Protein AF-A0A0D2YCB3-F1 (afdb_monomer_lite)

Radius of gyration: 18.41 Å; chains: 1; bounding box: 55×53×42 Å

Secondary structure (DSSP, 8-state):
---PPPPPHHHHHHHHHHHHHHHHHHHHHHHHHHHHHHH-TTS---GGGS-SS--PPPHHHHHHHHHHHHHHHHHHHHHHHS--TT--EEEEEET-TT--HHHHHHHHHGGGGTTEEEEEEE-HHHHHHHHHHHHH-HHHHGGG-S--EE-S-TT-SEEEE-SSEEEEE--TT-HHHHHHHHHTT--GGGSEEEEE-SS-GGGS-HHHHHHHHHHHHHTT-SS-----STTSS---

InterPro domains:
  IPR007213 Methyltransferase Ppm1/Ppm2/Tcmp [PF04072] (18-215)
  IPR016651 Leucine carboxyl methyltransferase 1 [PIRSF016305] (10-218)
  IPR029063 S-adenosyl-L-methionine-dependent methyltransferase superfamily [G3DSA:3.40.50.150] (3-230)
  IPR029063 S-adenosyl-L-methionine-dependent methyltransferase superfamily [SSF53335] (18-218)

Foldseek 3Di:
DDDDDDPDPVVVVVVVLVVVLLVVLLVLLLLLQLLCVPVVVPADRDSCLVHVDRDHDDPVSSVVSVVLVVVVVVVVLCQLQPDDPQAQAEEEEAQCQLPPVLLVCCRPPPPSLVRYAYEYEDALVSLVVNVVSQVVDPSSVVQQPDDWDADPDSPAQFGIDHSHYTYGNDDLLVVVVVVCVCVVPDDQLRHHYHYHYRPNLVSPPPVSSVVSVVVVVVGNPPDDDPPPPVPPPPPD

Organism: Fusarium oxysporum (strain Fo5176) (NCBI:txid660025)

pLDDT: mean 86.49, std 18.58, range [25.67, 98.69]

Structure (mmCIF, N/CA/C/O backbone):
data_AF-A0A0D2YCB3-F1
#
_entry.id   AF-A0A0D2YCB3-F1
#
loop_
_atom_site.group_PDB
_atom_site.id
_atom_site.type_symbol
_atom_site.label_atom_id
_atom_site.label_alt_id
_atom_site.label_comp_id
_atom_site.label_asym_id
_atom_site.label_entity_id
_atom_site.label_seq_id
_atom_site.pdbx_PDB_ins_code
_atom_site.Cartn_x
_atom_site.Cartn_y
_atom_site.Cartn_z
_atom_site.occupancy
_atom_site.B_iso_or_equiv
_atom_site.auth_seq_id
_atom_site.auth_comp_id
_atom_site.auth_asym_id
_atom_site.auth_atom_id
_atom_site.pdbx_PDB_model_num
ATOM 1 N N . MET A 1 1 ? 35.326 30.286 10.265 1.00 39.00 1 MET A N 1
ATOM 2 C CA . MET A 1 1 ? 34.820 29.289 9.296 1.00 39.00 1 MET A CA 1
ATOM 3 C C . MET A 1 1 ? 34.970 27.906 9.911 1.00 39.00 1 MET A C 1
ATOM 5 O O . MET A 1 1 ? 36.077 27.385 9.947 1.00 39.00 1 MET A O 1
ATOM 9 N N . ALA A 1 2 ? 33.897 27.356 10.481 1.00 36.69 2 ALA A N 1
ATOM 10 C CA . ALA A 1 2 ? 33.908 26.010 11.046 1.00 36.69 2 ALA A CA 1
ATOM 11 C 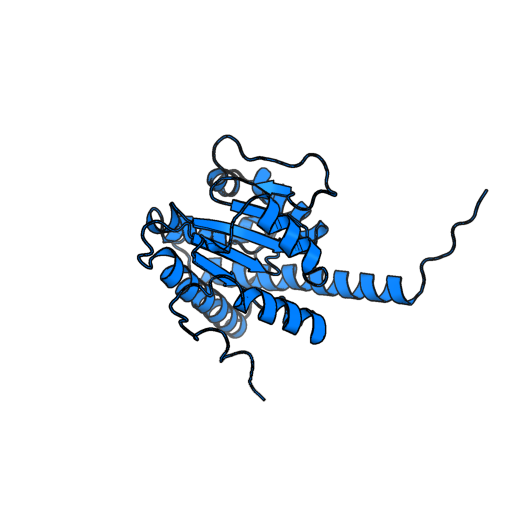C . ALA A 1 2 ? 33.805 24.990 9.901 1.00 36.69 2 ALA A C 1
ATOM 13 O O . ALA A 1 2 ? 32.805 24.962 9.187 1.00 36.69 2 ALA A O 1
ATOM 14 N N . LYS A 1 3 ? 34.856 24.193 9.689 1.00 42.53 3 LYS A N 1
ATOM 15 C CA . LYS A 1 3 ? 34.808 23.025 8.802 1.00 42.53 3 LYS A CA 1
ATOM 16 C C . LYS A 1 3 ? 34.070 21.918 9.555 1.00 42.53 3 LYS A C 1
ATOM 18 O O . LYS A 1 3 ? 34.567 21.446 10.572 1.00 42.53 3 LYS A O 1
ATOM 23 N N . GLY A 1 4 ? 32.873 21.565 9.090 1.00 41.97 4 GLY A N 1
ATOM 24 C CA . GLY A 1 4 ? 32.111 20.439 9.626 1.00 41.97 4 GLY A CA 1
ATOM 25 C C . GLY A 1 4 ? 32.893 19.137 9.464 1.00 41.97 4 GLY A C 1
ATOM 26 O O . GLY A 1 4 ? 33.517 18.912 8.426 1.00 41.97 4 GLY A O 1
ATOM 27 N N . ASN A 1 5 ? 32.884 18.304 10.505 1.00 42.28 5 ASN A N 1
ATOM 28 C CA . ASN A 1 5 ? 33.487 16.976 10.455 1.00 42.28 5 ASN A CA 1
ATOM 29 C C . ASN A 1 5 ? 32.833 16.141 9.339 1.00 42.28 5 ASN A C 1
ATOM 31 O O . ASN A 1 5 ? 31.608 16.190 9.192 1.00 42.28 5 ASN A O 1
ATOM 35 N N . PRO A 1 6 ? 33.612 15.359 8.570 1.00 51.41 6 PRO A N 1
ATOM 36 C CA . PRO A 1 6 ? 33.051 14.457 7.575 1.00 51.41 6 PRO A CA 1
ATOM 37 C C . PRO A 1 6 ? 32.162 13.406 8.263 1.00 51.41 6 PRO A C 1
ATOM 39 O O . PRO A 1 6 ? 32.479 12.968 9.376 1.00 51.41 6 PRO A O 1
ATOM 42 N N . PRO A 1 7 ? 31.049 12.990 7.635 1.00 48.69 7 PRO A N 1
ATOM 43 C CA . PRO A 1 7 ? 30.176 11.972 8.201 1.00 48.69 7 PRO A CA 1
ATOM 44 C C . PRO A 1 7 ? 30.954 10.670 8.418 1.00 48.69 7 PRO A C 1
ATOM 46 O O . PRO A 1 7 ? 31.755 10.257 7.577 1.00 48.69 7 PRO A O 1
ATOM 49 N N . SER A 1 8 ? 30.735 10.026 9.568 1.00 50.94 8 SER A N 1
ATOM 50 C CA . SER A 1 8 ? 31.432 8.785 9.915 1.00 50.94 8 SER A CA 1
ATOM 51 C C . SER A 1 8 ? 31.176 7.689 8.869 1.00 50.94 8 SER A C 1
ATOM 53 O O . SER A 1 8 ? 30.056 7.513 8.385 1.00 50.94 8 SER A O 1
ATOM 55 N N . THR A 1 9 ? 32.207 6.909 8.541 1.00 51.72 9 THR A N 1
ATOM 56 C CA . THR A 1 9 ? 32.203 5.892 7.472 1.00 51.72 9 THR A CA 1
ATOM 57 C C . THR A 1 9 ? 31.098 4.834 7.621 1.00 51.72 9 THR A C 1
ATOM 59 O O . THR A 1 9 ? 30.672 4.250 6.628 1.00 51.72 9 THR A O 1
ATOM 62 N N . LYS A 1 10 ? 30.597 4.593 8.844 1.00 46.84 10 LYS A N 1
ATOM 63 C CA . LYS A 1 10 ? 29.449 3.703 9.098 1.00 46.84 10 LYS A CA 1
ATOM 64 C C . LYS A 1 10 ? 28.126 4.308 8.619 1.00 46.84 10 LYS A C 1
ATOM 66 O O . LYS A 1 10 ? 27.382 3.614 7.942 1.00 46.84 10 LYS A O 1
ATOM 71 N N . VAL A 1 11 ? 27.873 5.589 8.898 1.00 55.03 11 VAL A N 1
ATOM 72 C CA . VAL A 1 11 ? 26.643 6.294 8.482 1.00 55.03 11 VAL A CA 1
ATOM 73 C C . VAL A 1 11 ? 26.558 6.377 6.957 1.00 55.03 11 VAL A C 1
ATOM 75 O O . VAL A 1 11 ? 25.519 6.079 6.378 1.00 55.03 11 VAL A O 1
ATOM 78 N N . ALA A 1 12 ? 27.679 6.674 6.293 1.00 55.22 12 ALA A N 1
ATOM 79 C CA . ALA A 1 12 ? 27.745 6.694 4.831 1.00 55.22 12 ALA A CA 1
ATOM 80 C C . ALA A 1 12 ? 27.480 5.311 4.198 1.00 55.22 12 ALA A C 1
ATOM 82 O O . ALA A 1 12 ? 26.880 5.220 3.129 1.00 55.22 12 ALA A O 1
ATOM 83 N N . ARG A 1 13 ? 27.900 4.222 4.860 1.00 55.59 13 ARG A N 1
ATOM 84 C CA . ARG A 1 13 ? 27.682 2.845 4.389 1.00 55.59 13 ARG A CA 1
ATOM 85 C C . ARG A 1 13 ? 26.233 2.386 4.572 1.00 55.59 13 ARG A C 1
ATOM 87 O O . ARG A 1 13 ? 25.734 1.669 3.712 1.00 55.59 13 ARG A O 1
ATOM 94 N N . THR A 1 14 ? 25.574 2.812 5.651 1.00 65.00 14 THR A N 1
ATOM 95 C CA . THR A 1 14 ? 24.145 2.557 5.891 1.00 65.00 14 THR A CA 1
ATOM 96 C C . THR A 1 14 ? 23.275 3.301 4.878 1.00 65.00 14 THR A C 1
ATOM 98 O O . THR A 1 14 ? 22.418 2.678 4.265 1.00 65.00 14 THR A O 1
ATOM 101 N N . GLN A 1 15 ? 23.567 4.577 4.594 1.00 67.81 15 GLN A N 1
ATOM 102 C CA . GLN A 1 15 ? 22.820 5.351 3.592 1.00 67.81 15 GLN A CA 1
ATOM 103 C C . GLN A 1 15 ? 22.915 4.737 2.187 1.00 67.81 15 GLN A C 1
ATOM 105 O O . GLN A 1 15 ? 21.910 4.596 1.503 1.00 67.81 15 GLN A O 1
ATOM 110 N N . ALA A 1 16 ? 24.111 4.311 1.765 1.00 65.88 16 ALA A N 1
ATOM 111 C CA . ALA A 1 16 ? 24.289 3.671 0.462 1.00 65.88 16 ALA A CA 1
ATOM 112 C C . ALA A 1 16 ? 23.544 2.326 0.346 1.00 65.88 16 ALA A C 1
ATOM 114 O O . ALA A 1 16 ? 23.104 1.953 -0.742 1.00 65.88 16 ALA A O 1
ATOM 115 N N . LEU A 1 17 ? 23.410 1.586 1.452 1.00 71.94 17 LEU A N 1
ATOM 116 C CA . LEU A 1 17 ? 22.620 0.356 1.492 1.00 71.94 17 LEU A CA 1
ATOM 117 C C . LEU A 1 17 ? 21.121 0.662 1.402 1.00 71.94 17 LEU A C 1
ATOM 119 O O . LEU A 1 17 ? 20.429 0.028 0.607 1.00 71.94 17 LEU A O 1
ATOM 123 N N . ASP A 1 18 ? 20.644 1.658 2.149 1.00 75.19 18 ASP A N 1
ATOM 124 C CA . ASP A 1 18 ? 19.253 2.110 2.101 1.00 75.19 18 ASP A CA 1
ATOM 125 C C . ASP A 1 18 ? 18.895 2.613 0.683 1.00 75.19 18 ASP A C 1
ATOM 127 O O . ASP A 1 18 ? 17.861 2.236 0.134 1.00 75.19 18 ASP A O 1
ATOM 131 N N . ASP A 1 19 ? 19.795 3.338 0.010 1.00 73.50 19 ASP A N 1
ATOM 132 C CA . ASP A 1 19 ? 19.620 3.769 -1.386 1.00 73.50 19 ASP A CA 1
ATOM 133 C C . ASP A 1 19 ? 19.515 2.586 -2.367 1.00 73.50 19 ASP A C 1
ATOM 135 O O . ASP A 1 19 ? 18.680 2.590 -3.280 1.00 73.50 19 ASP A O 1
ATOM 139 N N . LEU A 1 20 ? 20.330 1.539 -2.178 1.00 69.31 20 LEU A N 1
ATOM 140 C CA . LEU A 1 20 ? 20.249 0.307 -2.971 1.00 69.31 20 LEU A CA 1
ATOM 141 C C . LEU A 1 20 ? 18.921 -0.422 -2.743 1.00 69.31 20 LEU A C 1
ATOM 143 O O . LEU A 1 20 ? 18.306 -0.883 -3.710 1.00 69.31 20 LEU A O 1
ATOM 147 N N . ILE A 1 21 ? 18.459 -0.494 -1.491 1.00 70.12 21 ILE A N 1
ATOM 148 C CA . ILE A 1 21 ? 17.163 -1.076 -1.125 1.00 70.12 21 ILE A CA 1
ATOM 149 C C . ILE A 1 21 ? 16.036 -0.281 -1.792 1.00 70.12 21 ILE A C 1
ATOM 151 O O . ILE A 1 21 ? 15.196 -0.873 -2.472 1.00 70.12 21 ILE A O 1
ATOM 155 N N . MET A 1 22 ? 16.066 1.053 -1.729 1.00 71.31 22 MET A N 1
ATOM 156 C CA . MET A 1 22 ? 15.102 1.916 -2.422 1.00 71.31 22 MET A CA 1
ATOM 157 C C . MET A 1 22 ? 15.120 1.709 -3.948 1.00 71.31 22 MET A C 1
ATOM 159 O O . MET A 1 22 ? 14.078 1.779 -4.607 1.00 71.31 22 MET A O 1
ATOM 163 N N . GLY A 1 23 ? 16.279 1.384 -4.527 1.00 69.38 23 GLY A N 1
ATOM 164 C CA . GLY A 1 23 ? 16.421 1.020 -5.939 1.00 69.38 23 GLY A CA 1
ATOM 165 C C . GLY A 1 23 ? 15.656 -0.250 -6.344 1.00 69.38 23 GLY A C 1
ATOM 166 O O . GLY A 1 23 ? 15.182 -0.346 -7.483 1.00 69.38 23 GLY A O 1
ATOM 167 N N . THR A 1 24 ? 15.460 -1.205 -5.427 1.00 72.88 24 THR A N 1
ATOM 168 C CA . THR A 1 24 ? 14.748 -2.469 -5.711 1.00 72.88 24 THR A CA 1
ATOM 169 C C . THR A 1 24 ? 13.274 -2.253 -6.061 1.00 72.88 24 THR A C 1
ATOM 171 O O . THR A 1 24 ? 12.744 -2.949 -6.938 1.00 72.88 24 THR A O 1
ATOM 174 N N . ASN A 1 25 ? 12.641 -1.228 -5.473 1.00 79.88 25 ASN A N 1
ATOM 175 C CA . ASN A 1 25 ? 11.262 -0.839 -5.763 1.00 79.88 25 ASN A CA 1
ATOM 176 C C . ASN A 1 25 ? 11.067 -0.589 -7.268 1.00 79.88 25 ASN A C 1
ATOM 178 O O . ASN A 1 25 ? 10.151 -1.134 -7.883 1.00 79.88 25 ASN A O 1
ATOM 182 N N . SER A 1 26 ? 11.995 0.129 -7.907 1.00 81.06 26 SER A N 1
ATOM 183 C CA . SER A 1 26 ? 11.906 0.439 -9.342 1.00 81.06 26 SER A CA 1
ATOM 184 C C . SER A 1 26 ? 11.868 -0.827 -10.210 1.00 81.06 26 SER A C 1
ATOM 186 O O . SER A 1 26 ? 11.061 -0.933 -11.135 1.00 81.06 26 SER A O 1
ATOM 188 N N . SER A 1 27 ? 12.700 -1.829 -9.906 1.00 85.00 27 SER A N 1
ATOM 189 C CA . SER A 1 27 ? 12.747 -3.082 -10.676 1.00 85.00 27 SER A CA 1
ATOM 190 C C . SER A 1 27 ? 11.492 -3.944 -10.478 1.00 85.00 27 SER A C 1
ATOM 192 O O . SER A 1 27 ? 10.959 -4.510 -11.447 1.00 85.00 27 SER A O 1
ATOM 194 N N . SER A 1 28 ? 10.997 -4.009 -9.237 1.00 91.38 28 SER A N 1
ATOM 195 C CA . SER A 1 28 ? 9.779 -4.741 -8.876 1.00 91.38 28 SER A CA 1
ATOM 196 C C . SER A 1 28 ? 8.555 -4.165 -9.584 1.00 91.38 28 SER A C 1
ATOM 198 O O . SER A 1 28 ? 7.826 -4.888 -10.265 1.00 91.38 28 SER A O 1
ATOM 200 N N . ILE A 1 29 ? 8.386 -2.844 -9.535 1.00 94.81 29 ILE A N 1
ATOM 201 C CA . ILE A 1 29 ? 7.228 -2.145 -10.102 1.00 94.81 29 ILE A CA 1
ATOM 202 C C . ILE A 1 29 ? 7.205 -2.226 -11.632 1.00 94.81 29 ILE A C 1
ATOM 204 O O . ILE A 1 29 ? 6.148 -2.452 -12.222 1.00 94.81 29 ILE A O 1
ATOM 208 N N . VAL A 1 30 ? 8.365 -2.186 -12.297 1.00 95.81 30 VAL A N 1
ATOM 209 C CA . VAL A 1 30 ? 8.446 -2.459 -13.744 1.00 95.81 30 VAL A CA 1
ATOM 210 C C . VAL A 1 30 ? 8.004 -3.891 -14.074 1.00 95.81 30 VAL A C 1
ATOM 212 O O . VAL A 1 30 ? 7.327 -4.119 -15.078 1.00 95.81 30 VAL A O 1
ATOM 215 N N . SER A 1 31 ? 8.353 -4.866 -13.234 1.00 97.19 31 SER A N 1
ATOM 216 C CA . SER A 1 31 ? 7.961 -6.265 -13.442 1.00 97.19 31 SER A CA 1
ATOM 217 C C . SER A 1 31 ? 6.464 -6.482 -13.185 1.00 97.19 31 SER A C 1
ATOM 219 O O . SER A 1 31 ? 5.805 -7.149 -13.984 1.00 97.19 31 SER A O 1
ATOM 221 N N . LYS A 1 32 ? 5.894 -5.830 -12.163 1.00 97.38 32 LYS A N 1
ATOM 222 C CA . LYS A 1 32 ? 4.442 -5.772 -11.924 1.00 97.38 32 LYS A CA 1
ATOM 223 C C . LYS A 1 32 ? 3.702 -5.100 -13.089 1.00 97.38 32 LYS A C 1
ATOM 225 O O . LYS A 1 32 ? 2.717 -5.651 -13.573 1.00 97.38 32 LYS A O 1
ATOM 230 N N . ARG A 1 33 ? 4.226 -3.996 -13.641 1.00 97.44 33 ARG A N 1
ATOM 231 C CA . ARG A 1 33 ? 3.677 -3.335 -14.843 1.00 97.44 33 ARG A CA 1
ATOM 232 C C . ARG A 1 33 ? 3.709 -4.233 -16.082 1.00 97.44 33 ARG A C 1
ATOM 234 O O . ARG A 1 33 ? 2.785 -4.192 -16.894 1.00 97.44 33 ARG A O 1
ATOM 241 N N . SER A 1 34 ? 4.766 -5.032 -16.244 1.00 98.12 34 SER A N 1
ATOM 242 C CA . SER A 1 34 ? 4.860 -6.027 -17.319 1.00 98.12 34 SER A CA 1
ATOM 243 C C . SER A 1 34 ? 3.724 -7.048 -17.232 1.00 98.12 34 SER A C 1
ATOM 245 O O . SER A 1 34 ? 3.091 -7.339 -18.246 1.00 98.12 34 SER A O 1
ATOM 247 N N . VAL A 1 35 ? 3.428 -7.544 -16.026 1.00 98.06 35 VAL A N 1
ATOM 248 C CA . VAL A 1 35 ? 2.295 -8.448 -15.785 1.00 98.06 35 VAL A CA 1
ATOM 249 C C . VAL A 1 35 ? 0.966 -7.745 -16.026 1.00 98.06 35 VAL A C 1
ATOM 251 O O . VAL A 1 35 ? 0.172 -8.255 -16.805 1.00 98.06 35 VAL A O 1
ATOM 254 N N . GLU A 1 36 ? 0.745 -6.573 -15.429 1.00 97.06 36 GLU A N 1
ATOM 255 C CA . GLU A 1 36 ? -0.487 -5.784 -15.575 1.00 97.06 36 GLU A CA 1
ATOM 256 C C . GLU A 1 36 ? -0.878 -5.613 -17.046 1.00 97.06 36 GLU A C 1
ATOM 258 O O . GLU A 1 36 ? -1.987 -5.950 -17.442 1.00 97.06 36 GLU A O 1
ATOM 263 N N . ARG A 1 37 ? 0.070 -5.200 -17.894 1.00 96.56 37 ARG A N 1
ATOM 264 C CA . ARG A 1 37 ? -0.209 -4.982 -19.317 1.00 96.56 37 ARG A CA 1
ATOM 265 C C . ARG A 1 37 ? -0.480 -6.269 -20.106 1.00 96.56 37 ARG A C 1
ATOM 267 O O . ARG A 1 37 ? -1.168 -6.202 -21.117 1.00 96.56 37 ARG A O 1
ATOM 274 N N . LEU A 1 38 ? 0.123 -7.396 -19.723 1.00 97.38 38 LEU A N 1
ATOM 275 C CA . LEU A 1 38 ? 0.086 -8.634 -20.517 1.00 97.38 38 LEU A CA 1
ATOM 276 C C . LEU A 1 38 ? -0.950 -9.655 -20.036 1.00 97.38 38 LEU A C 1
ATOM 278 O O . LEU A 1 38 ? -1.465 -10.406 -20.854 1.00 97.38 38 LEU A O 1
ATOM 282 N N . TYR A 1 39 ? -1.204 -9.720 -18.731 1.00 97.38 39 TYR A N 1
ATOM 283 C CA . TYR A 1 39 ? -2.067 -10.720 -18.096 1.00 97.38 39 TYR A CA 1
ATOM 284 C C . TYR A 1 39 ? -3.431 -10.141 -17.706 1.00 97.38 39 TYR A C 1
ATOM 286 O O . TYR A 1 39 ? -4.362 -10.913 -17.510 1.00 97.38 39 TYR A O 1
ATOM 294 N N . TYR A 1 40 ? -3.550 -8.811 -17.622 1.00 95.75 40 TYR A N 1
ATOM 295 C CA . TYR A 1 40 ? -4.786 -8.106 -17.272 1.00 95.75 40 TYR A CA 1
ATOM 296 C C . TYR A 1 40 ? -5.098 -6.999 -18.303 1.00 95.75 40 TYR A C 1
ATOM 298 O O . TYR A 1 40 ? -5.126 -5.816 -17.958 1.00 95.75 40 TYR A O 1
ATOM 306 N N . PRO A 1 41 ? -5.266 -7.340 -19.599 1.00 94.06 41 PRO A N 1
ATOM 307 C CA . PRO A 1 41 ? -5.476 -6.342 -20.652 1.00 94.06 41 PRO A CA 1
ATOM 308 C C . PRO A 1 41 ? -6.783 -5.554 -20.485 1.00 94.06 41 PRO A C 1
ATOM 310 O O . PRO A 1 41 ? -6.828 -4.395 -20.886 1.00 94.06 41 PRO A O 1
ATOM 313 N N . ASP A 1 42 ? -7.788 -6.166 -19.856 1.00 93.81 42 ASP A N 1
ATOM 314 C CA . ASP A 1 42 ? -9.139 -5.616 -19.708 1.00 93.81 42 ASP A CA 1
ATOM 315 C C . ASP A 1 42 ? -9.374 -4.923 -18.351 1.00 93.81 42 ASP A C 1
ATOM 317 O O . ASP A 1 42 ? -10.468 -4.431 -18.086 1.00 93.81 42 ASP A O 1
ATOM 321 N N . GLU A 1 43 ? -8.361 -4.871 -17.479 1.00 94.00 43 GLU A N 1
ATOM 322 C CA . GLU A 1 43 ? -8.431 -4.153 -16.199 1.00 94.00 43 GLU A CA 1
ATOM 323 C C . GLU A 1 43 ? -7.808 -2.755 -16.300 1.00 94.00 43 GLU A C 1
ATOM 325 O O . GLU A 1 43 ? -6.951 -2.490 -17.150 1.00 94.00 43 GLU A O 1
ATOM 330 N N . LEU A 1 44 ? -8.178 -1.850 -15.385 1.00 94.69 44 LEU A N 1
ATOM 331 C CA . LEU A 1 44 ? -7.480 -0.572 -15.262 1.00 94.69 44 LEU A CA 1
ATOM 332 C C . LEU A 1 44 ? -6.023 -0.778 -14.848 1.00 94.69 44 LEU A C 1
ATOM 334 O O . LEU A 1 44 ? -5.685 -1.557 -13.958 1.00 94.69 44 LEU A O 1
ATOM 338 N N . HIS A 1 45 ? -5.142 -0.032 -15.510 1.00 96.44 45 HIS A N 1
ATOM 339 C CA . HIS A 1 45 ? -3.705 -0.117 -15.291 1.00 96.44 45 HIS A CA 1
ATOM 340 C C . HIS A 1 45 ? -3.256 1.007 -14.368 1.00 96.44 45 HIS A C 1
ATOM 342 O O . HIS A 1 45 ? -3.269 2.164 -14.779 1.00 96.44 45 HIS A O 1
ATOM 348 N N . PHE A 1 46 ? -2.803 0.680 -13.162 1.00 97.50 46 PHE A N 1
ATOM 349 C CA . PHE A 1 46 ? -2.332 1.650 -12.173 1.00 97.50 46 PHE A CA 1
ATOM 350 C C . PHE A 1 46 ? -0.804 1.714 -12.110 1.00 97.50 46 PHE A C 1
ATOM 352 O O . PHE A 1 46 ? -0.244 2.801 -11.961 1.00 97.50 46 PHE A O 1
ATOM 359 N N . PHE A 1 47 ? -0.088 0.601 -12.332 1.00 97.25 47 PHE A N 1
ATOM 360 C CA . PHE A 1 47 ? 1.384 0.625 -12.314 1.00 97.25 47 PHE A CA 1
ATOM 361 C C . PHE A 1 47 ? 1.972 1.532 -13.408 1.00 97.25 47 PHE A C 1
ATOM 363 O O . PHE A 1 47 ? 3.120 1.963 -13.307 1.00 97.25 47 PHE A O 1
ATOM 370 N N . ARG A 1 48 ? 1.198 1.861 -14.454 1.00 95.81 48 ARG A N 1
ATOM 371 C CA . ARG A 1 48 ? 1.607 2.797 -15.519 1.00 95.81 48 ARG A CA 1
ATOM 372 C C . ARG A 1 48 ? 1.969 4.189 -14.998 1.00 95.81 48 ARG A C 1
ATOM 374 O O . ARG A 1 48 ? 2.778 4.850 -15.632 1.00 95.81 48 ARG A O 1
ATOM 381 N N . TYR A 1 49 ? 1.383 4.628 -13.884 1.00 96.81 49 TYR A N 1
ATOM 382 C CA . TYR A 1 49 ? 1.631 5.961 -13.325 1.00 96.81 49 TYR A CA 1
ATOM 383 C C . TYR A 1 49 ? 2.965 6.041 -12.579 1.00 96.81 49 TYR A C 1
ATOM 385 O O . TYR A 1 49 ? 3.526 7.117 -12.421 1.00 96.81 49 TYR A O 1
ATOM 393 N N . PHE A 1 50 ? 3.507 4.887 -12.186 1.00 95.56 50 PHE A N 1
ATOM 394 C CA . PHE A 1 50 ? 4.779 4.761 -11.477 1.00 95.56 50 PHE A CA 1
ATOM 395 C C . PHE A 1 50 ? 5.916 4.259 -12.385 1.00 95.56 50 PHE A C 1
ATOM 397 O O . PHE A 1 50 ? 7.052 4.115 -11.940 1.00 95.56 50 PHE A O 1
ATOM 404 N N . VAL A 1 51 ? 5.629 3.982 -13.665 1.00 93.50 51 VAL A N 1
ATOM 405 C CA . VAL A 1 51 ? 6.595 3.464 -14.644 1.00 93.50 51 VAL A CA 1
ATOM 406 C C . VAL A 1 51 ? 6.540 4.282 -15.931 1.00 93.50 51 VAL A C 1
ATOM 408 O O . VAL A 1 51 ? 5.673 4.070 -16.775 1.00 93.50 51 VAL A O 1
ATOM 411 N N . ASN A 1 52 ? 7.540 5.144 -16.130 1.00 86.94 52 ASN A N 1
ATOM 412 C CA . ASN A 1 52 ? 7.620 6.048 -17.285 1.00 86.94 52 ASN A CA 1
ATOM 413 C C . ASN A 1 52 ? 7.593 5.324 -18.641 1.00 86.94 52 ASN A C 1
ATOM 415 O O . ASN A 1 52 ? 6.952 5.776 -19.587 1.00 86.94 52 ASN A O 1
ATOM 419 N N . LYS A 1 53 ? 8.308 4.198 -18.759 1.00 90.69 53 LYS A N 1
ATOM 420 C CA . LYS A 1 53 ? 8.404 3.425 -20.003 1.00 90.69 53 LYS A CA 1
ATOM 421 C C . LYS A 1 53 ? 8.099 1.964 -19.742 1.00 90.69 53 LYS A C 1
ATOM 423 O O . LYS A 1 53 ? 8.753 1.318 -18.928 1.00 90.69 53 LYS A O 1
ATOM 428 N N . PHE A 1 54 ? 7.146 1.425 -20.496 1.00 94.69 54 PHE A N 1
ATOM 429 C CA . PHE A 1 54 ? 6.845 0.002 -20.455 1.00 94.69 54 PHE A CA 1
ATOM 430 C C . PHE A 1 54 ? 8.076 -0.833 -20.829 1.00 94.69 54 PHE A C 1
ATOM 432 O O . PHE A 1 54 ? 8.679 -0.626 -21.883 1.00 94.69 54 PHE A O 1
ATOM 439 N N . GLN A 1 55 ? 8.398 -1.816 -19.990 1.00 95.56 55 GLN A N 1
ATOM 440 C CA . GLN A 1 55 ? 9.417 -2.819 -20.270 1.00 95.56 55 GLN A CA 1
ATOM 441 C C . GLN A 1 55 ? 8.813 -4.204 -20.082 1.00 95.56 55 GLN A C 1
ATOM 443 O O . GLN A 1 55 ? 8.363 -4.555 -18.993 1.00 95.56 55 GLN A O 1
ATOM 448 N N . ARG A 1 56 ? 8.830 -5.008 -21.144 1.00 96.38 56 ARG A N 1
ATOM 449 C CA . ARG A 1 56 ? 8.410 -6.406 -21.077 1.00 96.38 56 ARG A CA 1
ATOM 450 C C . ARG A 1 56 ? 9.464 -7.226 -20.334 1.00 96.38 56 ARG A C 1
ATOM 452 O O . ARG A 1 56 ? 10.653 -7.115 -20.625 1.00 96.38 56 ARG A O 1
ATOM 459 N N . ARG A 1 57 ? 9.031 -8.079 -19.406 1.00 97.44 57 ARG A N 1
ATOM 460 C CA . ARG A 1 57 ? 9.876 -9.102 -18.770 1.00 97.44 57 ARG A CA 1
ATOM 461 C C . ARG A 1 57 ? 9.727 -10.458 -19.456 1.00 97.44 57 ARG A C 1
ATOM 463 O O . ARG A 1 57 ? 8.747 -10.704 -20.164 1.00 97.44 57 ARG A O 1
ATOM 470 N N . ALA A 1 58 ? 10.707 -11.335 -19.238 1.00 97.81 58 ALA A N 1
ATOM 471 C CA . ALA A 1 58 ? 10.674 -12.706 -19.735 1.00 97.81 58 ALA A CA 1
ATOM 472 C C . ALA A 1 58 ? 9.427 -13.456 -19.213 1.00 97.81 58 ALA A C 1
ATOM 474 O O . ALA A 1 58 ? 8.977 -13.173 -18.098 1.00 97.81 58 ALA A O 1
ATOM 475 N N . PRO A 1 59 ? 8.874 -14.430 -19.966 1.00 98.00 59 PRO A N 1
ATOM 476 C CA . PRO A 1 59 ? 7.666 -15.152 -19.562 1.00 98.00 59 PRO A CA 1
ATOM 477 C C . PRO A 1 59 ? 7.740 -15.759 -18.156 1.00 98.00 59 PRO A C 1
ATOM 479 O O . PRO A 1 59 ? 6.780 -15.639 -17.400 1.00 98.00 59 PRO A O 1
ATOM 482 N N . LEU A 1 60 ? 8.884 -16.341 -17.779 1.00 98.06 60 LEU A N 1
ATOM 483 C CA . LEU A 1 60 ? 9.082 -16.932 -16.452 1.00 98.06 60 LEU A CA 1
ATOM 484 C C . LEU A 1 60 ? 9.015 -15.884 -15.329 1.00 98.06 60 LEU A C 1
ATOM 486 O O . LEU A 1 60 ? 8.344 -16.105 -14.325 1.00 98.06 60 LEU A O 1
ATOM 490 N N . ILE A 1 61 ? 9.630 -14.714 -15.534 1.00 96.94 61 ILE A N 1
ATOM 491 C CA . ILE A 1 61 ? 9.554 -13.591 -14.587 1.00 96.94 61 ILE A CA 1
ATOM 492 C C . ILE A 1 61 ? 8.114 -13.096 -14.458 1.00 96.94 61 ILE A C 1
ATOM 494 O O . ILE A 1 61 ? 7.631 -12.911 -13.344 1.00 96.94 61 ILE A O 1
ATOM 498 N N . ASN A 1 62 ? 7.398 -12.937 -15.576 1.00 98.00 62 ASN A N 1
ATOM 499 C CA . ASN A 1 62 ? 5.993 -12.532 -15.531 1.00 98.00 62 ASN A CA 1
ATOM 500 C C . ASN A 1 62 ? 5.127 -13.546 -14.775 1.00 98.00 62 ASN A C 1
ATOM 502 O O . ASN A 1 62 ? 4.282 -13.127 -13.998 1.00 98.00 62 ASN A O 1
ATOM 506 N N . ARG A 1 63 ? 5.342 -14.857 -14.948 1.00 98.25 63 ARG A N 1
ATOM 507 C CA . ARG A 1 63 ? 4.609 -15.880 -14.181 1.00 98.25 63 ARG A CA 1
ATOM 508 C C . ARG A 1 63 ? 4.861 -15.757 -12.678 1.00 98.25 63 ARG A C 1
ATOM 510 O O . ARG A 1 63 ? 3.911 -15.815 -11.905 1.00 98.25 63 ARG A O 1
ATOM 517 N N . GLY A 1 64 ? 6.114 -15.537 -12.274 1.00 98.00 64 GLY A N 1
ATOM 518 C CA . GLY A 1 64 ? 6.467 -15.313 -10.870 1.00 98.00 64 GLY A CA 1
ATOM 519 C C . GLY A 1 64 ? 5.796 -14.066 -10.288 1.00 98.00 64 GLY A C 1
ATOM 520 O O . GLY A 1 64 ? 5.169 -14.135 -9.234 1.00 98.00 64 GLY A O 1
ATOM 521 N N . TYR A 1 65 ? 5.853 -12.937 -11.002 1.00 97.50 65 TYR A N 1
ATOM 522 C CA . TYR A 1 65 ? 5.189 -11.703 -10.569 1.00 97.50 65 TYR A CA 1
ATOM 523 C C . TYR A 1 65 ? 3.662 -11.789 -10.622 1.00 97.50 65 TYR A C 1
ATOM 525 O O . TYR A 1 65 ? 2.997 -11.200 -9.777 1.00 97.50 65 TYR A O 1
ATOM 533 N N . TRP A 1 66 ? 3.095 -12.540 -11.566 1.00 97.88 66 TRP A N 1
ATOM 534 C CA . TRP A 1 66 ? 1.661 -12.804 -11.614 1.00 97.88 66 TRP A CA 1
ATOM 535 C C . TRP A 1 66 ? 1.212 -13.576 -10.378 1.00 97.88 66 TRP A C 1
ATOM 537 O O . TRP A 1 66 ? 0.261 -13.152 -9.729 1.00 97.88 66 TRP A O 1
ATOM 547 N N . LEU A 1 67 ? 1.932 -14.638 -10.001 1.00 98.00 67 LEU A N 1
ATOM 548 C CA . LEU A 1 67 ? 1.644 -15.384 -8.777 1.00 98.00 67 LEU A CA 1
ATOM 549 C C . LEU A 1 67 ? 1.776 -14.482 -7.544 1.00 98.00 67 LEU A C 1
ATOM 551 O O . LEU A 1 67 ? 0.876 -14.455 -6.712 1.00 98.00 67 LEU A O 1
ATOM 555 N N . ARG A 1 68 ? 2.858 -13.700 -7.465 1.00 95.88 68 ARG A N 1
ATOM 556 C CA . ARG A 1 68 ? 3.108 -12.736 -6.385 1.00 95.88 68 ARG A CA 1
ATOM 557 C C . ARG A 1 68 ? 1.949 -11.745 -6.221 1.00 95.88 68 ARG A C 1
ATOM 559 O O . ARG A 1 68 ? 1.410 -11.628 -5.127 1.00 95.88 68 ARG A O 1
ATOM 566 N N . LEU A 1 69 ? 1.514 -11.106 -7.310 1.00 96.44 69 LEU A N 1
ATOM 567 C CA . LEU A 1 69 ? 0.360 -10.200 -7.311 1.00 96.44 69 LEU A CA 1
ATOM 568 C C . LEU A 1 69 ? -0.935 -10.928 -6.938 1.00 96.44 69 LEU A C 1
ATOM 570 O O . LEU A 1 69 ? -1.727 -10.414 -6.154 1.00 96.44 69 LEU A O 1
ATOM 574 N N . ARG A 1 70 ? -1.148 -12.134 -7.475 1.00 96.94 70 ARG A N 1
ATOM 575 C CA . ARG A 1 70 ? -2.376 -12.899 -7.256 1.00 96.94 70 ARG A CA 1
ATOM 576 C C . ARG A 1 70 ? -2.527 -13.362 -5.809 1.00 96.94 70 ARG A C 1
ATOM 578 O O . ARG A 1 70 ? -3.642 -13.366 -5.302 1.00 96.94 70 ARG A O 1
ATOM 585 N N . VAL A 1 71 ? -1.435 -13.735 -5.143 1.00 97.06 71 VAL A N 1
ATOM 586 C CA . VAL A 1 71 ? -1.455 -14.126 -3.725 1.00 97.06 71 VAL A CA 1
ATOM 587 C C . VAL A 1 71 ? -1.910 -12.958 -2.851 1.00 97.06 71 VAL A C 1
ATOM 589 O O . VAL A 1 71 ? -2.848 -13.122 -2.072 1.00 97.06 71 VAL A O 1
ATOM 592 N N . ILE A 1 72 ? -1.303 -11.778 -3.016 1.00 96.25 72 ILE A N 1
ATOM 593 C CA . ILE A 1 72 ? -1.684 -10.577 -2.258 1.00 96.25 72 ILE A CA 1
ATOM 594 C C . ILE A 1 72 ? -3.134 -10.190 -2.551 1.00 96.25 72 ILE A C 1
ATOM 596 O O . ILE A 1 72 ? -3.914 -9.988 -1.623 1.00 96.25 72 ILE A O 1
ATOM 600 N N . ASP A 1 73 ? -3.519 -10.173 -3.826 1.00 96.00 73 ASP A N 1
ATOM 601 C CA . ASP A 1 73 ? -4.879 -9.871 -4.267 1.00 96.00 73 ASP A CA 1
ATOM 602 C C . ASP A 1 73 ? -5.924 -10.794 -3.619 1.00 96.00 73 ASP A C 1
ATOM 604 O O . ASP A 1 73 ? -6.927 -10.319 -3.092 1.00 96.00 73 ASP A O 1
ATOM 608 N N . VAL A 1 74 ? -5.673 -12.107 -3.573 1.00 96.75 74 VAL A N 1
ATOM 609 C CA . VAL A 1 74 ? -6.587 -13.073 -2.942 1.00 96.75 74 VAL A CA 1
ATOM 610 C C . VAL A 1 74 ? -6.713 -12.836 -1.435 1.00 96.75 74 VAL A C 1
ATOM 612 O O . VAL A 1 74 ? -7.834 -12.867 -0.921 1.00 96.75 74 VAL A O 1
ATOM 615 N N . ILE A 1 75 ? -5.603 -12.585 -0.734 1.00 96.44 75 ILE A N 1
ATOM 616 C CA . ILE A 1 75 ? -5.595 -12.334 0.718 1.00 96.44 75 ILE A CA 1
ATOM 617 C C . ILE A 1 75 ? -6.355 -11.044 1.039 1.00 96.44 75 ILE A C 1
ATOM 619 O O . ILE A 1 75 ? -7.231 -11.032 1.906 1.00 96.44 75 ILE A O 1
ATOM 623 N N . VAL A 1 76 ? -6.062 -9.967 0.308 1.00 96.12 76 VAL A N 1
ATOM 624 C CA . VAL A 1 76 ? -6.710 -8.667 0.503 1.00 96.12 76 VAL A CA 1
ATOM 625 C C . VAL A 1 76 ? -8.191 -8.766 0.173 1.00 96.12 76 VAL A C 1
ATOM 627 O O . VAL A 1 76 ? -9.009 -8.332 0.979 1.00 96.12 76 VAL A O 1
ATOM 630 N N . ARG A 1 77 ? -8.561 -9.435 -0.928 1.00 96.12 77 ARG A N 1
ATOM 631 C CA . ARG A 1 77 ? -9.961 -9.704 -1.275 1.00 96.12 77 ARG A CA 1
ATOM 632 C C . ARG A 1 77 ? -10.703 -10.396 -0.143 1.00 96.12 77 ARG A C 1
ATOM 634 O O . ARG A 1 77 ? -11.779 -9.948 0.240 1.00 96.12 77 ARG A O 1
ATOM 641 N N . GLN A 1 78 ? -10.155 -11.484 0.397 1.00 95.38 78 GLN A N 1
ATOM 642 C CA . GLN A 1 78 ? -10.788 -12.222 1.495 1.00 95.38 78 GLN A CA 1
ATOM 643 C C . GLN A 1 78 ? -10.992 -11.332 2.723 1.00 95.38 78 GLN A C 1
ATOM 645 O O . GLN A 1 78 ? -12.054 -11.361 3.339 1.00 95.38 78 GLN A O 1
ATOM 650 N N . PHE A 1 79 ? -10.009 -10.497 3.048 1.00 94.69 79 PHE A N 1
ATOM 651 C CA . PHE A 1 79 ? -10.104 -9.568 4.165 1.00 94.69 79 PHE A CA 1
ATOM 652 C C . PHE A 1 79 ? -11.167 -8.477 3.941 1.00 94.69 79 PHE A C 1
ATOM 654 O O . PHE A 1 79 ? -12.057 -8.293 4.780 1.00 94.69 79 PHE A O 1
ATOM 661 N N . VAL A 1 80 ? -11.147 -7.789 2.793 1.00 93.88 80 VAL A N 1
ATOM 662 C CA . VAL A 1 80 ? -12.093 -6.695 2.499 1.00 93.88 80 VAL A CA 1
ATOM 663 C C . VAL A 1 80 ? -13.513 -7.193 2.239 1.00 93.88 80 VAL A C 1
ATOM 665 O O . VAL A 1 80 ? -14.459 -6.483 2.545 1.00 93.88 80 VAL A O 1
ATOM 668 N N . THR A 1 81 ? -13.702 -8.445 1.825 1.00 92.44 81 THR A N 1
ATOM 669 C CA . THR A 1 81 ? -15.044 -9.043 1.656 1.00 92.44 81 THR A CA 1
ATOM 670 C C . THR A 1 81 ? -15.561 -9.776 2.900 1.00 92.44 81 THR A C 1
ATOM 672 O O . THR A 1 81 ? -16.753 -10.051 2.995 1.00 92.44 81 THR A O 1
ATOM 675 N N . SER A 1 82 ? -14.710 -10.067 3.893 1.00 90.00 82 SER A N 1
ATOM 676 C CA . SER A 1 82 ? -15.132 -10.769 5.116 1.00 90.00 82 SER A CA 1
ATOM 677 C C . SER A 1 82 ? -16.154 -9.950 5.925 1.00 90.00 82 SER A C 1
ATOM 679 O O . SER A 1 82 ? -15.897 -8.780 6.215 1.00 90.00 82 SER A O 1
ATOM 681 N N . PRO A 1 83 ? -17.294 -10.519 6.350 1.00 81.88 83 PRO A N 1
ATOM 682 C CA . PRO A 1 83 ? -18.244 -9.802 7.189 1.00 81.88 83 PRO A CA 1
ATOM 683 C C . PRO A 1 83 ? -17.629 -9.555 8.573 1.00 81.88 83 PRO A C 1
ATOM 685 O O . PRO A 1 83 ? -17.398 -10.481 9.350 1.00 81.88 83 PRO A O 1
ATOM 688 N N . LYS A 1 84 ? -17.359 -8.286 8.885 1.00 78.50 84 LYS A N 1
ATOM 689 C CA . LYS A 1 84 ? -16.886 -7.829 10.201 1.00 78.50 84 LYS A CA 1
ATOM 690 C C . LYS A 1 84 ? -17.748 -6.644 10.655 1.00 78.50 84 LYS A C 1
ATOM 692 O O . LYS A 1 84 ? -17.306 -5.499 10.548 1.00 78.50 84 LYS A O 1
ATOM 697 N N . PRO A 1 85 ? -19.000 -6.896 11.085 1.00 75.31 85 PRO A N 1
ATOM 698 C CA . PRO A 1 85 ? -19.939 -5.835 11.434 1.00 75.31 85 PRO A CA 1
ATOM 699 C C . PRO A 1 85 ? -19.368 -4.931 12.530 1.00 75.31 85 PRO A C 1
ATOM 701 O O . PRO A 1 85 ? -18.785 -5.418 13.497 1.00 75.31 85 PRO A O 1
ATOM 704 N N . GLY A 1 86 ? -19.521 -3.618 12.369 1.00 78.88 86 GLY A N 1
ATOM 705 C CA . GLY A 1 86 ? -19.142 -2.633 13.386 1.00 78.88 86 GLY A CA 1
ATOM 706 C C . GLY A 1 86 ? -17.640 -2.379 13.563 1.00 78.88 86 GLY A C 1
ATOM 707 O O . GLY A 1 86 ? -17.284 -1.580 14.421 1.00 78.88 86 GLY A O 1
ATOM 708 N N . ARG A 1 87 ? -16.751 -3.002 12.771 1.00 87.62 87 ARG A N 1
ATOM 709 C CA . ARG A 1 87 ? -15.301 -2.733 12.824 1.00 87.62 87 ARG A CA 1
ATOM 710 C C . ARG A 1 87 ? -14.794 -2.173 11.503 1.00 87.62 87 ARG A C 1
ATOM 712 O O . ARG A 1 87 ? -14.991 -2.784 10.453 1.00 87.62 87 ARG A O 1
ATOM 719 N N . LYS A 1 88 ? -14.074 -1.050 11.566 1.00 92.44 88 LYS A N 1
ATOM 720 C CA . LYS A 1 88 ? -13.333 -0.510 10.419 1.00 92.44 88 LYS A CA 1
ATOM 721 C C . LYS A 1 88 ? -12.257 -1.505 9.987 1.00 92.44 88 LYS A C 1
ATOM 723 O O . LYS A 1 88 ? -11.587 -2.104 10.833 1.00 92.44 88 LYS A O 1
ATOM 728 N N . LYS A 1 89 ? -12.099 -1.704 8.679 1.00 95.44 89 LYS A N 1
ATOM 729 C CA . LYS A 1 89 ? -11.027 -2.535 8.121 1.00 95.44 89 LYS A CA 1
ATOM 730 C C . LYS A 1 89 ? -9.827 -1.669 7.799 1.00 95.44 89 LYS A C 1
ATOM 732 O O . LYS A 1 89 ? -9.976 -0.570 7.273 1.00 95.44 89 LYS A O 1
ATOM 737 N N . VAL A 1 90 ? -8.641 -2.167 8.110 1.00 97.19 90 VAL A N 1
ATOM 738 C CA . VAL A 1 90 ? -7.395 -1.437 7.904 1.00 97.19 90 VAL A CA 1
ATOM 739 C C . VAL A 1 90 ? -6.388 -2.374 7.263 1.00 97.19 90 VAL A C 1
ATOM 741 O O . VAL A 1 90 ? -6.070 -3.418 7.827 1.00 97.19 90 VAL A O 1
ATOM 744 N N . VAL A 1 91 ? -5.901 -2.016 6.080 1.00 97.94 91 VAL A N 1
ATOM 745 C CA . VAL A 1 91 ? -4.815 -2.727 5.402 1.00 97.94 91 VAL A CA 1
ATOM 746 C C . VAL A 1 91 ? -3.563 -1.871 5.519 1.00 97.94 91 VAL A C 1
ATOM 748 O O . VAL A 1 91 ? -3.530 -0.767 4.983 1.00 97.94 91 VAL A O 1
ATOM 751 N N . ILE A 1 92 ? -2.547 -2.360 6.226 1.00 98.38 92 ILE A N 1
ATOM 752 C CA . ILE A 1 92 ? -1.278 -1.657 6.436 1.00 98.38 92 ILE A CA 1
ATOM 753 C C . ILE A 1 92 ? -0.210 -2.338 5.585 1.00 98.38 92 ILE A C 1
ATOM 755 O O . ILE A 1 92 ? 0.183 -3.472 5.855 1.00 98.38 92 ILE A O 1
ATOM 759 N N . ASN A 1 93 ? 0.241 -1.649 4.545 1.00 98.06 93 ASN A N 1
ATOM 760 C CA . ASN A 1 93 ? 1.253 -2.111 3.611 1.00 98.06 93 ASN A CA 1
ATOM 761 C C . ASN A 1 93 ? 2.632 -1.594 4.047 1.00 98.06 93 ASN A C 1
ATOM 763 O O . ASN A 1 93 ? 2.946 -0.412 3.909 1.00 98.06 93 ASN A O 1
ATOM 767 N N . LEU A 1 94 ? 3.429 -2.487 4.627 1.00 97.12 94 LEU A N 1
ATOM 768 C CA . LEU A 1 94 ? 4.743 -2.226 5.202 1.00 97.12 94 LEU A CA 1
ATOM 769 C C . LEU A 1 94 ? 5.813 -2.367 4.116 1.00 97.12 94 LEU A C 1
ATOM 771 O O . LEU A 1 94 ? 6.012 -3.457 3.574 1.00 97.12 94 LEU A O 1
ATOM 775 N N . GLY A 1 95 ? 6.515 -1.276 3.816 1.00 95.44 95 GLY A N 1
ATOM 776 C CA . GLY A 1 95 ? 7.432 -1.183 2.680 1.00 95.44 95 GLY A CA 1
ATOM 777 C C . GLY A 1 95 ? 6.661 -1.177 1.365 1.00 95.44 95 GLY A C 1
ATOM 778 O O . GLY A 1 95 ? 6.900 -2.000 0.480 1.00 95.44 95 GLY A O 1
ATOM 779 N N . ALA A 1 96 ? 5.666 -0.294 1.287 1.00 96.12 96 ALA A N 1
ATOM 780 C CA . ALA A 1 96 ? 4.714 -0.238 0.188 1.00 96.12 96 ALA A CA 1
ATOM 781 C C . ALA A 1 96 ? 5.345 0.138 -1.159 1.00 96.12 96 ALA A C 1
ATOM 783 O O . ALA A 1 96 ? 4.757 -0.126 -2.208 1.00 96.12 96 ALA A O 1
ATOM 784 N N . GLY A 1 97 ? 6.488 0.822 -1.160 1.00 94.56 97 GLY A N 1
ATOM 785 C CA . GLY A 1 97 ? 7.127 1.365 -2.348 1.00 94.56 97 GLY A CA 1
ATOM 786 C C . GLY A 1 97 ? 6.121 2.093 -3.237 1.00 94.56 97 GLY A C 1
ATOM 787 O O . GLY A 1 97 ? 5.277 2.865 -2.776 1.00 94.56 97 GLY A O 1
ATOM 788 N N . SER A 1 98 ? 6.149 1.798 -4.534 1.00 95.44 98 SER A N 1
ATOM 789 C CA . SER A 1 98 ? 5.164 2.316 -5.494 1.00 95.44 98 SER A CA 1
ATOM 790 C C . SER A 1 98 ? 4.029 1.329 -5.785 1.00 95.44 98 SER A C 1
ATOM 792 O O . SER A 1 98 ? 3.480 1.336 -6.886 1.00 95.44 98 SER A O 1
ATOM 794 N N . ASP A 1 99 ? 3.689 0.458 -4.827 1.00 95.88 99 ASP A N 1
ATOM 795 C CA . ASP A 1 99 ? 2.546 -0.445 -4.957 1.00 95.88 99 ASP A CA 1
ATOM 796 C C . ASP A 1 99 ? 1.240 0.342 -5.148 1.00 95.88 99 ASP A C 1
ATOM 798 O O . ASP A 1 99 ? 1.087 1.468 -4.668 1.00 95.88 99 ASP A O 1
ATOM 802 N N . VAL A 1 100 ? 0.304 -0.260 -5.868 1.00 97.06 100 VAL A N 1
ATOM 803 C CA . VAL A 1 100 ? -0.986 0.314 -6.2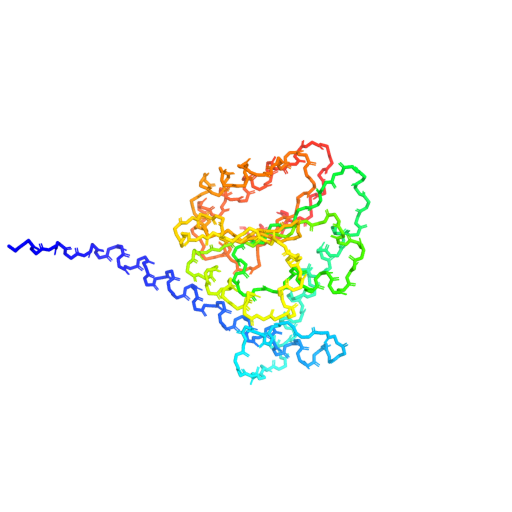50 1.00 97.06 100 VAL A CA 1
ATOM 804 C C . VAL A 1 100 ? -2.168 -0.441 -5.633 1.00 97.06 100 VAL A C 1
ATOM 806 O O . VAL A 1 100 ? -3.312 -0.232 -6.038 1.00 97.06 100 VAL A O 1
ATOM 809 N N . LEU A 1 101 ? -1.901 -1.302 -4.646 1.00 96.75 101 LEU A N 1
ATOM 810 C CA . LEU A 1 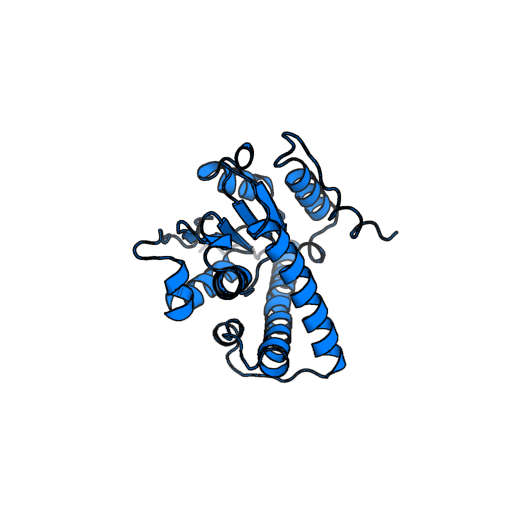101 ? -2.878 -2.125 -3.942 1.00 96.75 101 LEU A CA 1
ATOM 811 C C . LEU A 1 101 ? -4.143 -1.369 -3.496 1.00 96.75 101 LEU A C 1
ATOM 813 O O . LEU A 1 101 ? -5.223 -1.928 -3.707 1.00 96.75 101 LEU A O 1
ATOM 817 N N . PRO A 1 102 ? -4.080 -0.135 -2.945 1.00 97.38 102 PRO A N 1
ATOM 818 C CA . PRO A 1 102 ? -5.288 0.605 -2.578 1.00 97.38 102 PRO A CA 1
ATOM 819 C C . PRO A 1 102 ? -6.218 0.809 -3.781 1.00 97.38 102 PRO A C 1
ATOM 821 O O . PRO A 1 102 ? -7.377 0.400 -3.753 1.00 97.38 102 PRO A O 1
ATOM 824 N N . TRP A 1 103 ? -5.691 1.353 -4.881 1.00 97.75 103 TRP A N 1
ATOM 825 C CA . TRP A 1 103 ? -6.467 1.637 -6.090 1.00 97.75 103 TRP A CA 1
ATOM 826 C C . TRP A 1 103 ? -6.961 0.368 -6.783 1.00 97.75 103 TRP A C 1
ATOM 828 O O . TRP A 1 103 ? -8.120 0.308 -7.186 1.00 97.75 103 TRP A O 1
ATOM 838 N N . GLN A 1 104 ? -6.129 -0.676 -6.863 1.00 96.88 104 GLN A N 1
ATOM 839 C CA . GLN A 1 104 ? -6.561 -1.971 -7.398 1.00 96.88 104 GLN A CA 1
ATOM 840 C C . GLN A 1 104 ? -7.697 -2.580 -6.575 1.00 96.88 104 GLN A C 1
ATOM 842 O O . GLN A 1 104 ? -8.644 -3.109 -7.151 1.00 96.88 104 GLN A O 1
ATOM 847 N N . SER A 1 105 ? -7.627 -2.484 -5.247 1.00 96.88 105 SER A N 1
ATOM 848 C CA . SER A 1 105 ? -8.654 -3.038 -4.363 1.00 96.88 105 SER A CA 1
ATOM 849 C C . SER A 1 105 ? -9.980 -2.303 -4.523 1.00 96.88 105 SER A C 1
ATOM 851 O O . SER A 1 105 ? -11.003 -2.946 -4.738 1.00 96.88 105 SER A O 1
ATOM 853 N N . TYR A 1 106 ? -9.967 -0.968 -4.502 1.00 95.62 106 TYR A N 1
ATOM 854 C CA . TYR A 1 106 ? -11.180 -0.174 -4.713 1.00 95.62 106 TYR A CA 1
ATOM 855 C C . TYR A 1 106 ? -11.775 -0.374 -6.109 1.00 95.62 106 TYR A C 1
ATOM 857 O O . TYR A 1 106 ? -12.991 -0.484 -6.239 1.00 95.62 106 TYR A O 1
ATOM 865 N N . HIS A 1 107 ? -10.937 -0.500 -7.141 1.00 95.00 107 HIS A N 1
ATOM 866 C CA . HIS A 1 107 ? -11.405 -0.779 -8.496 1.00 95.00 107 HIS A CA 1
ATOM 867 C C . HIS A 1 107 ? -12.042 -2.170 -8.631 1.00 95.00 107 HIS A C 1
ATOM 869 O O . HIS A 1 107 ? -13.103 -2.301 -9.233 1.00 95.00 107 HIS A O 1
ATOM 875 N N . ARG A 1 108 ? -11.409 -3.216 -8.079 1.00 95.44 108 ARG A N 1
ATOM 876 C CA . ARG A 1 108 ? -11.870 -4.608 -8.232 1.00 95.44 108 ARG A CA 1
ATOM 877 C C . ARG A 1 108 ? -13.013 -4.984 -7.294 1.00 95.44 108 ARG A C 1
ATOM 879 O O . ARG A 1 108 ? -13.791 -5.874 -7.629 1.00 95.44 108 ARG A O 1
ATOM 886 N N . TYR A 1 109 ? -13.076 -4.377 -6.110 1.00 95.06 109 TYR A N 1
ATOM 887 C CA . TYR A 1 109 ? -13.964 -4.816 -5.028 1.00 95.06 109 TYR A CA 1
ATOM 888 C C . TYR A 1 109 ? -15.017 -3.780 -4.620 1.00 95.06 109 TYR A C 1
ATOM 890 O O . TYR A 1 109 ? -15.921 -4.139 -3.865 1.00 95.06 109 TYR A O 1
ATOM 898 N N . GLY A 1 110 ? -14.945 -2.548 -5.141 1.00 90.62 110 GLY A N 1
ATOM 899 C CA . GLY A 1 110 ? -15.996 -1.531 -5.031 1.00 90.62 110 GLY A CA 1
ATOM 900 C C . GLY A 1 110 ? -16.516 -1.360 -3.604 1.00 90.62 110 GLY A C 1
ATOM 901 O O . GLY A 1 110 ? -15.737 -1.135 -2.677 1.00 90.62 110 GLY A O 1
ATOM 902 N N . ASP A 1 111 ? -17.824 -1.542 -3.431 1.00 88.75 111 ASP A N 1
ATOM 903 C CA . ASP A 1 111 ? -18.549 -1.392 -2.160 1.00 88.75 111 ASP A CA 1
ATOM 904 C C . ASP A 1 111 ? -17.997 -2.278 -1.032 1.00 88.75 111 ASP A C 1
ATOM 906 O O . ASP A 1 111 ? -18.053 -1.916 0.141 1.00 88.75 111 ASP A O 1
ATOM 910 N N . SER A 1 112 ? -17.358 -3.410 -1.357 1.00 90.62 112 SER A N 1
ATOM 911 C CA . SER A 1 112 ? -16.700 -4.241 -0.335 1.00 90.62 112 SER A CA 1
ATOM 912 C C . SER A 1 112 ? -15.540 -3.509 0.357 1.00 90.62 112 SER A C 1
ATOM 914 O O . SER A 1 112 ? -15.159 -3.859 1.474 1.00 90.62 112 SER A O 1
ATOM 916 N N . CYS A 1 113 ? -14.972 -2.485 -0.284 1.00 90.38 113 CYS A N 1
ATOM 917 C CA . CYS A 1 113 ? -13.917 -1.647 0.272 1.00 90.38 113 CYS A CA 1
ATOM 918 C C . CYS A 1 113 ? -14.431 -0.389 0.989 1.00 90.38 113 CYS A C 1
ATOM 920 O O . CYS A 1 113 ? -13.606 0.297 1.582 1.00 90.38 113 CYS A O 1
ATOM 922 N N . GLU A 1 114 ? -15.735 -0.085 1.003 1.00 85.62 114 GLU A N 1
ATOM 923 C CA . GLU A 1 114 ? -16.267 1.209 1.472 1.00 85.62 114 GLU A CA 1
ATOM 924 C C . GLU A 1 114 ? -15.817 1.585 2.899 1.00 85.62 114 GLU A C 1
ATOM 926 O O . GLU A 1 114 ? -15.427 2.722 3.149 1.00 85.62 114 GLU A O 1
ATOM 931 N N . ASN A 1 115 ? -15.757 0.612 3.816 1.00 90.88 115 ASN A N 1
ATOM 932 C CA . ASN A 1 115 ? -15.273 0.800 5.193 1.00 90.88 115 ASN A CA 1
ATOM 933 C C . ASN A 1 115 ? -13.810 0.340 5.400 1.00 90.88 115 ASN A C 1
ATOM 935 O O . ASN A 1 115 ? -13.451 -0.189 6.459 1.00 90.88 115 ASN A O 1
ATOM 939 N N . THR A 1 116 ? -12.967 0.466 4.369 1.00 95.75 116 THR A N 1
ATOM 940 C CA . THR A 1 116 ? -11.562 0.028 4.399 1.00 95.75 116 THR A CA 1
ATOM 941 C C . THR A 1 116 ? -10.599 1.199 4.241 1.00 95.75 116 THR A C 1
ATOM 943 O O . THR A 1 116 ? -10.579 1.876 3.218 1.00 95.75 116 THR A O 1
ATOM 946 N N . LEU A 1 117 ? -9.726 1.392 5.227 1.00 97.56 117 LEU A N 1
ATOM 947 C CA . LEU A 1 117 ? -8.587 2.301 5.132 1.00 97.56 117 LEU A CA 1
ATOM 948 C C . LEU A 1 117 ? -7.342 1.530 4.691 1.00 97.56 117 LEU A C 1
ATOM 950 O O . LEU A 1 117 ? -6.941 0.568 5.345 1.00 97.56 117 LEU A O 1
ATOM 954 N N . PHE A 1 118 ? -6.701 1.980 3.620 1.00 98.50 118 PHE A N 1
ATOM 955 C CA . PHE A 1 118 ? -5.372 1.514 3.239 1.00 98.50 118 PHE A CA 1
ATOM 956 C C . PHE A 1 118 ? -4.313 2.483 3.764 1.00 98.50 118 PHE A C 1
ATOM 958 O O . PHE A 1 118 ? -4.443 3.694 3.602 1.00 98.50 118 PHE A O 1
ATOM 965 N N . ILE A 1 119 ? -3.264 1.955 4.384 1.00 98.69 119 ILE A N 1
ATOM 966 C CA . ILE A 1 119 ? -2.135 2.724 4.902 1.00 98.69 119 ILE A CA 1
ATOM 967 C C . ILE A 1 119 ? -0.873 2.194 4.235 1.00 98.69 119 ILE A C 1
ATOM 969 O O . ILE A 1 119 ? -0.507 1.042 4.450 1.00 98.69 119 ILE A O 1
ATOM 973 N N . ASP A 1 120 ? -0.208 3.026 3.445 1.00 98.69 120 ASP A N 1
ATOM 974 C CA . ASP A 1 120 ? 1.121 2.719 2.928 1.00 98.69 120 ASP A CA 1
ATOM 975 C C . ASP A 1 120 ? 2.183 3.299 3.860 1.00 98.69 120 ASP A C 1
ATOM 977 O O . ASP A 1 120 ? 2.130 4.479 4.216 1.00 98.69 120 ASP A O 1
ATOM 981 N N . VAL A 1 121 ? 3.155 2.467 4.226 1.00 98.44 121 VAL A N 1
ATOM 982 C CA . VAL A 1 121 ? 4.304 2.845 5.048 1.00 98.44 121 VAL A CA 1
ATOM 983 C C . VAL A 1 121 ? 5.576 2.528 4.275 1.00 98.44 121 VAL A C 1
ATOM 985 O O . VAL A 1 121 ? 5.748 1.406 3.800 1.00 98.44 121 VAL A O 1
ATOM 988 N N . ASP A 1 122 ? 6.471 3.497 4.149 1.00 96.88 122 ASP A N 1
ATOM 989 C CA . ASP A 1 122 ? 7.818 3.298 3.609 1.00 96.88 122 ASP A CA 1
ATOM 990 C C . ASP A 1 122 ? 8.727 4.456 4.043 1.00 96.88 122 ASP A C 1
ATOM 992 O O . ASP A 1 122 ? 8.268 5.408 4.682 1.00 96.88 122 ASP A O 1
ATOM 996 N N . TYR A 1 123 ? 9.996 4.422 3.640 1.00 95.00 123 TYR A N 1
ATOM 997 C CA . TYR A 1 123 ? 10.933 5.514 3.860 1.00 95.00 123 TYR A CA 1
ATOM 998 C C . TYR A 1 123 ? 10.350 6.863 3.402 1.00 95.00 123 TYR A C 1
ATOM 1000 O O . TYR A 1 123 ? 9.743 6.932 2.321 1.00 95.00 123 TYR A O 1
ATOM 1008 N N . PRO A 1 124 ? 10.567 7.952 4.170 1.00 95.12 124 PRO A N 1
ATOM 1009 C CA . PRO A 1 124 ? 10.031 9.277 3.857 1.00 95.12 124 PRO A CA 1
ATOM 1010 C C . PRO A 1 124 ? 10.263 9.708 2.405 1.00 95.12 124 PRO A C 1
ATOM 1012 O O . PRO A 1 124 ? 9.324 10.117 1.726 1.00 95.12 124 PRO A O 1
ATOM 1015 N N . ASP A 1 125 ? 11.472 9.511 1.879 1.00 93.50 125 ASP A N 1
ATOM 1016 C CA . ASP A 1 125 ? 11.822 9.880 0.504 1.00 93.50 125 ASP A CA 1
ATOM 1017 C C . ASP A 1 125 ? 11.017 9.116 -0.558 1.00 93.50 125 ASP A C 1
ATOM 1019 O O . ASP A 1 125 ? 10.634 9.684 -1.587 1.00 93.50 125 ASP A O 1
ATOM 1023 N N . LEU A 1 126 ? 10.743 7.826 -0.336 1.00 93.69 126 LEU A N 1
ATOM 1024 C CA . LEU A 1 126 ? 9.912 7.026 -1.238 1.00 93.69 126 LEU A CA 1
ATOM 1025 C C . LEU A 1 126 ? 8.447 7.452 -1.159 1.00 93.69 126 LEU A C 1
ATOM 1027 O O . LEU A 1 126 ? 7.791 7.582 -2.199 1.00 93.69 126 LEU A O 1
ATOM 1031 N N . MET A 1 127 ? 7.941 7.720 0.044 1.00 97.00 127 MET A N 1
ATOM 1032 C CA . MET A 1 127 ? 6.562 8.167 0.227 1.00 97.00 127 MET A CA 1
ATOM 1033 C C . MET A 1 127 ? 6.327 9.579 -0.307 1.00 97.00 127 MET A C 1
ATOM 1035 O O . MET A 1 127 ? 5.290 9.810 -0.922 1.00 97.00 127 MET A O 1
ATOM 1039 N N . LEU A 1 128 ? 7.294 10.494 -0.209 1.00 96.31 128 LEU A N 1
ATOM 1040 C CA . LEU A 1 128 ? 7.219 11.817 -0.839 1.00 96.31 128 LEU A CA 1
ATOM 1041 C C . LEU A 1 128 ? 7.155 11.717 -2.371 1.00 96.31 128 LEU A C 1
ATOM 1043 O O . LEU A 1 128 ? 6.322 12.374 -3.001 1.00 96.31 128 LEU A O 1
ATOM 1047 N N . LYS A 1 129 ? 7.970 10.845 -2.984 1.00 95.75 129 LYS A N 1
ATOM 1048 C CA . LYS A 1 129 ? 7.903 10.569 -4.433 1.00 95.75 129 LYS A CA 1
ATOM 1049 C C . LYS A 1 129 ? 6.545 9.986 -4.828 1.00 95.75 129 LYS A C 1
ATOM 1051 O O . LYS A 1 129 ? 5.946 10.433 -5.806 1.00 95.75 129 LYS A O 1
ATOM 1056 N N . LYS A 1 130 ? 6.035 9.015 -4.061 1.00 97.44 130 LYS A N 1
ATOM 1057 C CA . LYS A 1 130 ? 4.712 8.417 -4.294 1.00 97.44 130 LYS A CA 1
ATOM 1058 C C . LYS A 1 130 ? 3.604 9.458 -4.161 1.00 97.44 130 LYS A C 1
ATOM 1060 O O . LYS A 1 130 ? 2.752 9.537 -5.039 1.00 97.44 130 LYS A O 1
ATOM 1065 N N . ARG A 1 131 ? 3.638 10.279 -3.109 1.00 97.50 131 ARG A N 1
ATOM 1066 C CA . ARG A 1 131 ? 2.692 11.373 -2.861 1.00 97.50 131 ARG A CA 1
ATOM 1067 C C . ARG A 1 131 ? 2.614 12.324 -4.048 1.00 97.50 131 ARG A C 1
ATOM 1069 O O . ARG A 1 131 ? 1.514 12.632 -4.493 1.00 97.50 131 ARG A O 1
ATOM 1076 N N . ALA A 1 132 ? 3.757 12.751 -4.587 1.00 97.19 132 ALA A N 1
ATOM 1077 C CA . ALA A 1 132 ? 3.791 13.634 -5.751 1.00 97.19 132 ALA A CA 1
ATOM 1078 C C . ALA A 1 132 ? 3.078 13.017 -6.969 1.00 97.19 132 ALA A C 1
ATOM 1080 O O . ALA A 1 132 ? 2.284 13.691 -7.622 1.00 97.19 132 ALA A O 1
ATOM 1081 N N . ILE A 1 133 ? 3.300 11.724 -7.238 1.00 97.88 133 ILE A N 1
ATOM 1082 C CA . ILE A 1 133 ? 2.625 11.002 -8.331 1.00 97.88 133 ILE A CA 1
ATOM 1083 C C . ILE A 1 133 ? 1.121 10.880 -8.066 1.00 97.88 133 ILE A C 1
ATOM 1085 O O . ILE A 1 133 ? 0.325 11.134 -8.968 1.00 97.88 133 ILE A O 1
ATOM 1089 N N . VAL A 1 134 ? 0.727 10.511 -6.844 1.00 98.06 134 VAL A N 1
ATOM 1090 C CA . VAL A 1 134 ? -0.681 10.340 -6.456 1.00 98.06 134 VAL A CA 1
ATOM 1091 C C . VAL A 1 134 ? -1.452 11.651 -6.596 1.00 98.06 134 VAL A C 1
ATOM 1093 O O . VAL A 1 134 ? -2.511 11.662 -7.215 1.00 98.06 134 VAL A O 1
ATOM 1096 N N . LEU A 1 135 ? -0.906 12.758 -6.087 1.00 97.00 135 LEU A N 1
ATOM 1097 C CA . LEU A 1 135 ? -1.543 14.074 -6.172 1.00 97.00 135 LEU A CA 1
ATOM 1098 C C . LEU A 1 135 ? -1.561 14.625 -7.605 1.00 97.00 135 LEU A C 1
ATOM 1100 O O . LEU A 1 135 ? -2.523 15.275 -7.999 1.00 97.00 135 LEU A O 1
ATOM 1104 N N . GLY A 1 136 ? -0.521 14.349 -8.397 1.00 97.06 136 GLY A N 1
ATOM 1105 C CA . GLY A 1 136 ? -0.422 14.797 -9.789 1.00 97.06 136 GLY A CA 1
ATOM 1106 C C . GLY A 1 136 ? -1.201 13.948 -10.800 1.00 97.06 136 GLY A C 1
ATOM 1107 O O . GLY A 1 136 ? -1.254 14.309 -11.975 1.00 97.06 136 GLY A O 1
ATOM 1108 N N . THR A 1 137 ? -1.790 12.824 -10.381 1.00 97.88 137 THR A N 1
ATOM 1109 C CA . THR A 1 137 ? -2.494 11.889 -11.270 1.00 97.88 137 THR A CA 1
ATOM 1110 C C . THR A 1 137 ? -3.982 11.845 -10.920 1.00 97.88 137 THR A C 1
ATOM 1112 O O . THR A 1 137 ? -4.334 11.219 -9.920 1.00 97.88 137 THR A O 1
ATOM 1115 N N . PRO A 1 138 ? -4.884 12.408 -11.750 1.00 96.69 138 PRO A N 1
ATOM 1116 C CA . PRO A 1 138 ? -6.315 12.482 -11.437 1.00 96.69 138 PRO A CA 1
ATOM 1117 C C . PRO A 1 138 ? -6.956 11.137 -11.066 1.00 96.69 138 PRO A C 1
ATOM 1119 O O . PRO A 1 138 ? -7.712 11.060 -10.106 1.00 96.69 138 PRO A O 1
ATOM 1122 N N . GLN A 1 139 ? -6.590 10.056 -11.764 1.00 96.00 139 GLN A N 1
ATOM 1123 C CA . GLN A 1 139 ? -7.125 8.711 -11.509 1.00 96.00 139 GLN A CA 1
ATOM 1124 C C . GLN A 1 139 ? -6.669 8.114 -10.170 1.00 96.00 139 GLN A C 1
ATOM 1126 O O . GLN A 1 139 ? -7.314 7.213 -9.645 1.00 96.00 139 GLN A O 1
ATOM 1131 N N . LEU A 1 140 ? -5.538 8.575 -9.625 1.00 97.44 140 LEU A N 1
ATOM 1132 C CA . LEU A 1 140 ? -5.087 8.173 -8.293 1.00 97.44 140 LEU A CA 1
ATOM 1133 C C . LEU A 1 140 ? -5.661 9.101 -7.219 1.00 97.44 140 LEU A C 1
ATOM 1135 O O . LEU A 1 140 ? -6.018 8.634 -6.137 1.00 97.44 140 LEU A O 1
ATOM 1139 N N . HIS A 1 141 ? -5.775 10.393 -7.533 1.00 96.44 141 HIS A N 1
ATOM 1140 C CA . HIS A 1 141 ? -6.356 11.399 -6.654 1.00 96.44 141 HIS A CA 1
ATOM 1141 C C . HIS A 1 141 ? -7.831 11.117 -6.341 1.00 96.44 141 HIS A C 1
ATOM 1143 O O . HIS A 1 141 ? -8.271 11.390 -5.232 1.00 96.44 141 HIS A O 1
ATOM 1149 N N . GLU A 1 142 ? -8.590 10.528 -7.269 1.00 94.75 142 GLU A N 1
ATOM 1150 C CA . GLU A 1 142 ? -10.009 10.188 -7.073 1.00 94.75 142 GLU A CA 1
ATOM 1151 C C . GLU A 1 142 ? -10.266 9.389 -5.782 1.00 94.75 142 GLU A C 1
ATOM 1153 O O . GLU A 1 142 ? -11.232 9.648 -5.067 1.00 94.75 142 GLU A O 1
ATOM 1158 N N . LEU A 1 143 ? -9.357 8.476 -5.414 1.00 95.06 143 LEU A N 1
ATOM 1159 C CA . LEU A 1 143 ? -9.481 7.683 -4.187 1.00 95.06 143 LEU A CA 1
ATOM 1160 C C . LEU A 1 143 ? -9.435 8.535 -2.903 1.00 95.06 143 LEU A C 1
ATOM 1162 O O . LEU A 1 143 ? -9.955 8.117 -1.868 1.00 95.06 143 LEU A O 1
ATOM 1166 N N . LEU A 1 144 ? -8.803 9.709 -2.960 1.00 95.75 144 LEU A N 1
ATOM 1167 C CA . LEU A 1 144 ? -8.603 10.601 -1.819 1.00 95.75 144 LEU A CA 1
ATOM 1168 C C . LEU A 1 144 ? -9.859 11.403 -1.449 1.00 95.75 144 LEU A C 1
ATOM 1170 O O . LEU A 1 144 ? -9.926 11.931 -0.339 1.00 95.75 144 LEU A O 1
ATOM 1174 N N . GLY A 1 145 ? -10.837 11.489 -2.356 1.00 92.31 145 GLY A N 1
ATOM 1175 C CA . GLY A 1 145 ? -12.023 12.330 -2.197 1.00 92.31 145 GLY A CA 1
ATOM 1176 C C . GLY A 1 145 ? -11.730 13.831 -2.306 1.00 92.31 145 GLY A C 1
ATOM 1177 O O . GLY A 1 145 ? -10.689 14.249 -2.817 1.00 92.31 145 GLY A O 1
ATOM 1178 N N . ASP A 1 146 ? -12.670 14.643 -1.820 1.00 89.25 146 ASP A N 1
ATOM 1179 C CA . ASP A 1 146 ? -12.703 16.089 -2.086 1.00 89.25 146 ASP A CA 1
ATOM 1180 C C . ASP A 1 146 ? -11.757 16.918 -1.208 1.00 89.25 146 ASP A C 1
ATOM 1182 O O . ASP A 1 146 ? -11.421 18.052 -1.544 1.00 89.25 146 ASP A O 1
ATOM 1186 N N . SER A 1 147 ? -11.349 16.407 -0.044 1.00 91.12 147 SER A N 1
ATOM 1187 C CA . SER A 1 147 ? -10.564 17.183 0.929 1.00 91.12 147 SER A CA 1
ATOM 1188 C C . SER A 1 147 ? -9.564 16.318 1.702 1.00 91.12 147 SER A C 1
ATOM 1190 O O . SER A 1 147 ? -9.683 16.175 2.921 1.00 91.12 147 SER A O 1
ATOM 1192 N N . PRO A 1 148 ? -8.565 15.719 1.025 1.00 95.19 148 PRO A N 1
ATOM 1193 C CA . PRO A 1 148 ? -7.494 15.027 1.724 1.00 95.19 148 PRO A CA 1
ATOM 1194 C C . PRO A 1 148 ? -6.668 15.998 2.574 1.00 95.19 148 PRO A C 1
ATOM 1196 O O . PRO A 1 148 ? -6.330 17.102 2.150 1.00 95.19 148 PRO A O 1
ATOM 1199 N N . ALA A 1 149 ? -6.273 15.551 3.762 1.00 96.06 149 ALA A N 1
ATOM 1200 C CA . ALA A 1 149 ? -5.279 16.225 4.578 1.00 96.06 149 ALA A CA 1
ATOM 1201 C C . ALA A 1 149 ? -3.886 15.971 3.987 1.00 96.06 149 ALA A C 1
ATOM 1203 O O . ALA A 1 149 ? -3.419 14.832 3.900 1.00 96.06 149 ALA A O 1
ATOM 1204 N N . ILE A 1 150 ? -3.220 17.044 3.576 1.00 96.38 150 ILE A N 1
ATOM 1205 C CA . ILE A 1 150 ? -1.912 17.015 2.928 1.00 96.38 150 ILE A CA 1
ATOM 1206 C C . ILE A 1 150 ? -0.934 17.757 3.841 1.00 96.38 150 ILE A C 1
ATOM 1208 O O . ILE A 1 150 ? -1.133 18.940 4.101 1.00 96.38 150 ILE A O 1
ATOM 1212 N N . SER A 1 151 ? 0.122 17.095 4.327 1.00 94.38 151 SER A N 1
ATOM 1213 C CA . SER A 1 151 ? 1.105 17.789 5.172 1.00 94.38 151 SER A CA 1
ATOM 1214 C C . SER A 1 151 ? 1.958 18.761 4.347 1.00 94.38 151 SER A C 1
ATOM 1216 O O . SER A 1 151 ? 2.497 18.400 3.297 1.00 94.38 151 SER A O 1
ATOM 1218 N N . GLU A 1 152 ? 2.127 19.988 4.834 1.00 89.94 152 GLU A N 1
ATOM 1219 C CA . GLU A 1 152 ? 3.037 20.979 4.245 1.00 89.94 152 GLU A CA 1
ATOM 1220 C C . GLU A 1 152 ? 4.509 20.698 4.581 1.00 89.94 152 GLU A C 1
ATOM 1222 O O . GLU A 1 152 ? 5.408 21.094 3.838 1.00 89.94 152 GLU A O 1
ATOM 1227 N N . LYS A 1 153 ? 4.774 19.988 5.685 1.00 91.19 153 LYS A N 1
ATOM 1228 C CA . LYS A 1 153 ? 6.127 19.686 6.150 1.00 91.19 153 LYS A CA 1
ATOM 1229 C C . LYS A 1 153 ? 6.534 18.297 5.688 1.00 91.19 153 LYS A C 1
ATOM 1231 O O . LYS A 1 153 ? 6.019 17.287 6.149 1.00 91.19 153 LYS A O 1
ATOM 1236 N N . VAL A 1 154 ? 7.554 18.240 4.839 1.00 85.44 154 VAL A N 1
ATOM 1237 C CA . VAL A 1 154 ? 8.128 16.970 4.356 1.00 85.44 154 VAL A CA 1
ATOM 1238 C C . VAL A 1 154 ? 8.718 16.094 5.470 1.00 85.44 154 VAL A C 1
ATOM 1240 O O . VAL A 1 154 ? 8.967 14.916 5.248 1.00 85.44 154 VAL A O 1
ATOM 1243 N N . THR A 1 155 ? 8.948 16.668 6.653 1.00 88.44 155 THR A N 1
ATOM 1244 C CA . THR A 1 155 ? 9.451 15.981 7.848 1.00 88.44 155 THR A CA 1
ATOM 1245 C C . THR A 1 155 ? 8.355 15.329 8.688 1.00 88.44 155 THR A C 1
ATOM 1247 O O . THR A 1 155 ? 8.676 14.616 9.636 1.00 88.44 155 THR A O 1
ATOM 1250 N N . ASP A 1 156 ? 7.078 15.603 8.408 1.00 94.00 156 ASP A N 1
ATOM 1251 C CA . ASP A 1 156 ? 5.982 14.965 9.131 1.00 94.00 156 ASP A CA 1
ATOM 1252 C C . ASP A 1 156 ? 5.885 13.490 8.737 1.00 94.00 156 ASP A C 1
ATOM 1254 O O . ASP A 1 156 ? 6.074 13.123 7.579 1.00 94.00 156 ASP A O 1
ATOM 1258 N N . GLN A 1 157 ? 5.536 12.632 9.697 1.00 95.38 157 GLN A N 1
ATOM 1259 C CA . GLN A 1 157 ? 5.361 11.209 9.408 1.00 95.38 157 GLN A CA 1
ATOM 1260 C C . GLN A 1 157 ? 4.110 10.960 8.559 1.00 95.38 157 GLN A C 1
ATOM 1262 O O . GLN A 1 157 ? 4.160 10.171 7.623 1.00 95.38 157 GLN A O 1
ATOM 1267 N N . ILE A 1 158 ? 2.992 11.637 8.845 1.00 97.75 158 ILE A N 1
ATOM 1268 C CA . ILE A 1 158 ? 1.759 11.523 8.052 1.00 97.75 158 ILE A CA 1
ATOM 1269 C C . ILE A 1 158 ? 1.831 12.526 6.904 1.00 97.75 158 ILE A C 1
ATOM 1271 O O . ILE A 1 158 ? 1.653 13.728 7.094 1.00 97.75 158 ILE A O 1
ATOM 1275 N N . LEU A 1 159 ? 2.082 12.026 5.698 1.00 97.69 159 LEU A N 1
ATOM 1276 C CA . LEU A 1 159 ? 2.334 12.868 4.528 1.00 97.69 159 LEU A CA 1
ATOM 1277 C C . LEU A 1 159 ? 1.057 13.199 3.753 1.00 97.69 159 LEU A C 1
ATOM 1279 O O . LEU A 1 159 ? 0.957 14.276 3.162 1.00 97.69 159 LEU A O 1
ATOM 1283 N N . LEU A 1 160 ? 0.110 12.266 3.730 1.00 97.12 160 LEU A N 1
ATOM 1284 C CA . LEU A 1 160 ? -1.160 12.360 3.017 1.00 97.12 160 LEU A CA 1
ATOM 1285 C C . LEU A 1 160 ? -2.187 11.495 3.739 1.00 97.12 160 LEU A C 1
ATOM 1287 O O . LEU A 1 160 ? -1.892 10.346 4.064 1.00 97.12 160 LEU A O 1
ATOM 1291 N N . ARG A 1 161 ? -3.399 12.003 3.954 1.00 97.06 161 ARG A N 1
ATOM 1292 C CA . ARG A 1 161 ? -4.477 11.241 4.581 1.00 97.06 161 ARG A CA 1
ATOM 1293 C C . ARG A 1 161 ? -5.847 11.629 4.034 1.00 97.06 161 ARG A C 1
ATOM 1295 O O . ARG A 1 161 ? -6.157 12.797 3.862 1.00 97.06 161 ARG A O 1
ATOM 1302 N N . SER A 1 162 ? -6.675 10.621 3.828 1.00 96.69 162 SER A N 1
ATOM 1303 C CA . SER A 1 162 ? -8.102 10.686 3.513 1.00 96.69 162 SER A CA 1
ATOM 1304 C C . SER A 1 162 ? -8.830 9.603 4.318 1.00 96.69 162 SER A C 1
ATOM 1306 O O . SER A 1 162 ? -8.202 8.855 5.077 1.00 96.69 162 SER A O 1
ATOM 1308 N N . ASP A 1 163 ? -10.140 9.465 4.127 1.00 94.75 163 ASP A N 1
ATOM 1309 C CA . ASP A 1 163 ? -10.918 8.408 4.783 1.00 94.75 163 ASP A CA 1
ATOM 1310 C C . ASP A 1 163 ? -10.540 6.997 4.310 1.00 94.75 163 ASP A C 1
ATOM 1312 O O . ASP A 1 163 ? -10.599 6.041 5.095 1.00 94.75 163 ASP A O 1
ATOM 1316 N N . LYS A 1 164 ? -10.122 6.890 3.040 1.00 96.62 164 LYS A N 1
ATOM 1317 C CA . LYS A 1 164 ? -9.857 5.635 2.321 1.00 96.62 164 LYS A CA 1
ATOM 1318 C C . LYS A 1 164 ? -8.372 5.289 2.215 1.00 96.62 164 LYS A C 1
ATOM 1320 O O . LYS A 1 164 ? -8.025 4.114 2.085 1.00 96.62 164 LYS A O 1
ATOM 1325 N N . TYR 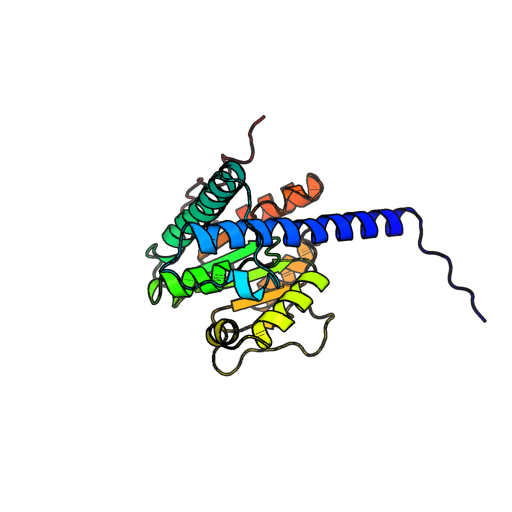A 1 165 ? -7.492 6.288 2.282 1.00 98.12 165 TYR A N 1
ATOM 1326 C CA . TYR A 1 165 ? -6.054 6.121 2.064 1.00 98.12 165 TYR A CA 1
ATOM 1327 C C . TYR A 1 165 ? -5.195 7.033 2.950 1.00 98.12 165 TYR A C 1
ATOM 1329 O O . TYR A 1 165 ? -5.510 8.211 3.119 1.00 98.12 165 TYR A O 1
ATOM 1337 N N . CYS A 1 166 ? -4.083 6.507 3.466 1.00 98.38 166 CYS A N 1
ATOM 1338 C CA . CYS A 1 166 ? -3.080 7.229 4.247 1.00 98.38 166 CYS A CA 1
ATOM 1339 C C . CYS A 1 166 ? -1.655 6.850 3.801 1.00 98.38 166 CYS A C 1
ATOM 1341 O O . CYS A 1 166 ? -1.391 5.691 3.481 1.00 98.38 166 CYS A O 1
ATOM 1343 N N . GLN A 1 167 ? -0.736 7.818 3.807 1.00 98.19 167 GLN A N 1
ATOM 1344 C CA . GLN A 1 167 ? 0.693 7.633 3.547 1.00 98.19 167 GLN A CA 1
ATOM 1345 C C . GLN A 1 167 ? 1.509 8.048 4.762 1.00 98.19 167 GLN A C 1
ATOM 1347 O O . GLN A 1 167 ? 1.390 9.183 5.236 1.00 98.19 167 GLN A O 1
ATOM 1352 N N . ILE A 1 168 ? 2.378 7.147 5.207 1.00 98.50 168 ILE A N 1
ATOM 1353 C CA . ILE A 1 168 ? 3.270 7.362 6.338 1.00 98.50 168 ILE A CA 1
ATOM 1354 C C . ILE A 1 168 ? 4.722 7.222 5.876 1.00 98.50 168 ILE A C 1
ATOM 1356 O O . ILE A 1 168 ? 5.146 6.147 5.457 1.00 98.50 168 ILE A O 1
ATOM 1360 N N . GLY A 1 169 ? 5.487 8.309 5.980 1.00 97.88 169 GLY A N 1
ATOM 1361 C CA . GLY A 1 169 ? 6.939 8.302 5.842 1.00 97.88 169 GLY A CA 1
ATOM 1362 C C . GLY A 1 169 ? 7.584 7.866 7.154 1.00 97.88 169 GLY A C 1
ATOM 1363 O O . GLY A 1 169 ? 7.697 8.669 8.078 1.00 97.88 169 GLY A O 1
ATOM 1364 N N . CYS A 1 170 ? 7.989 6.604 7.254 1.00 96.56 170 CYS A N 1
ATOM 1365 C CA . CYS A 1 170 ? 8.587 6.042 8.460 1.00 96.56 170 CYS A CA 1
ATOM 1366 C C . CYS A 1 170 ? 9.562 4.916 8.104 1.00 96.56 170 CYS A C 1
ATOM 1368 O O . CYS A 1 170 ? 9.269 4.061 7.268 1.00 96.56 170 CYS A O 1
ATOM 1370 N N . ASP A 1 171 ? 10.718 4.909 8.761 1.00 95.12 171 ASP A N 1
ATOM 1371 C CA . ASP A 1 171 ? 11.618 3.763 8.737 1.00 95.12 171 ASP A CA 1
ATOM 1372 C C . ASP A 1 171 ? 11.023 2.643 9.602 1.00 95.12 171 ASP A C 1
ATOM 1374 O O . ASP A 1 171 ? 10.805 2.827 10.796 1.00 95.12 171 ASP A O 1
ATOM 1378 N N . LEU A 1 172 ? 10.774 1.470 9.017 1.00 95.12 172 LEU A N 1
ATOM 1379 C CA . LEU A 1 172 ? 10.191 0.329 9.733 1.00 95.12 172 LEU A CA 1
ATOM 1380 C C . LEU A 1 172 ? 11.080 -0.199 10.873 1.00 95.12 172 LEU A C 1
ATOM 1382 O O . LEU A 1 172 ? 10.585 -0.923 11.737 1.00 95.12 172 LEU A O 1
ATOM 1386 N N . ARG A 1 173 ? 12.374 0.152 10.888 1.00 93.56 173 ARG A N 1
ATOM 1387 C CA . ARG A 1 173 ? 13.295 -0.133 12.002 1.00 93.56 173 ARG A CA 1
ATOM 1388 C C . ARG A 1 173 ? 12.955 0.703 13.243 1.00 93.56 173 ARG A C 1
ATOM 1390 O O . ARG A 1 173 ? 13.164 0.246 14.363 1.00 93.56 173 ARG A O 1
ATOM 1397 N N . GLU A 1 174 ? 12.358 1.877 13.051 1.00 95.31 174 GLU A N 1
ATOM 1398 C CA . GLU A 1 174 ? 11.917 2.802 14.100 1.00 95.31 174 GLU A CA 1
ATOM 1399 C C . GLU A 1 174 ? 10.492 2.458 14.570 1.00 95.31 174 GLU A C 1
ATOM 1401 O O . GLU A 1 174 ? 9.564 3.268 14.498 1.00 95.31 174 GLU A O 1
ATOM 1406 N N . LEU A 1 175 ? 10.308 1.222 15.047 1.00 95.75 175 LEU A N 1
ATOM 1407 C CA . LEU A 1 175 ? 8.998 0.637 15.357 1.00 95.75 175 LEU A CA 1
ATOM 1408 C C . LEU A 1 175 ? 8.135 1.512 16.279 1.00 95.75 175 LEU A C 1
ATOM 1410 O O . LEU A 1 175 ? 6.948 1.693 16.021 1.00 95.75 175 LEU A O 1
ATOM 1414 N N . GLU A 1 176 ? 8.711 2.086 17.333 1.00 96.62 176 GLU A N 1
ATOM 1415 C CA . GLU A 1 176 ? 7.959 2.941 18.261 1.00 96.62 176 GLU A CA 1
ATOM 1416 C C . GLU A 1 176 ? 7.471 4.234 17.591 1.00 96.62 176 GLU A C 1
ATOM 1418 O O . GLU A 1 176 ? 6.366 4.698 17.873 1.00 96.62 176 GLU A O 1
ATOM 1423 N N . SER A 1 177 ? 8.231 4.783 16.640 1.00 96.81 177 SER A N 1
ATOM 1424 C CA . SER A 1 177 ? 7.790 5.933 15.842 1.00 96.81 177 SER A CA 1
ATOM 1425 C C . SER A 1 177 ? 6.574 5.573 14.988 1.00 96.81 177 SER A C 1
ATOM 1427 O O . SER A 1 177 ? 5.579 6.300 15.010 1.00 96.81 177 SER A O 1
ATOM 1429 N N . LEU A 1 178 ? 6.608 4.415 14.315 1.00 97.19 178 LEU A N 1
ATOM 1430 C CA . LEU A 1 178 ? 5.476 3.901 13.537 1.00 97.19 178 LEU A CA 1
ATOM 1431 C C . LEU A 1 178 ? 4.233 3.685 14.413 1.00 97.19 178 LEU A C 1
ATOM 1433 O O . LEU A 1 178 ? 3.131 4.084 14.033 1.00 97.19 178 LEU A O 1
ATOM 1437 N N . ARG A 1 179 ? 4.408 3.075 15.589 1.00 95.81 179 ARG A N 1
ATOM 1438 C CA . ARG A 1 179 ? 3.326 2.806 16.548 1.00 95.81 179 ARG A CA 1
ATOM 1439 C C . ARG A 1 179 ? 2.646 4.083 17.008 1.00 95.81 179 ARG A C 1
ATOM 1441 O O . ARG A 1 179 ? 1.443 4.230 16.811 1.00 95.81 179 ARG A O 1
ATOM 1448 N N . ASN A 1 180 ? 3.431 5.022 17.529 1.00 96.31 180 ASN A N 1
ATOM 1449 C CA . ASN A 1 180 ? 2.932 6.312 17.994 1.00 96.31 180 ASN A CA 1
ATOM 1450 C C . ASN A 1 180 ? 2.232 7.080 16.863 1.00 96.31 180 ASN A C 1
ATOM 1452 O O . ASN A 1 180 ? 1.191 7.701 17.077 1.00 96.31 180 ASN A O 1
ATOM 1456 N N . CYS A 1 181 ? 2.771 7.008 15.641 1.00 97.19 181 CYS A N 1
ATOM 1457 C CA . CYS A 1 181 ? 2.161 7.618 14.465 1.00 97.19 181 CYS A CA 1
ATOM 1458 C C . CYS A 1 181 ? 0.776 7.022 14.169 1.00 97.19 181 CYS A C 1
ATOM 1460 O O . CYS A 1 181 ? -0.191 7.773 14.049 1.00 97.19 181 CYS A O 1
ATOM 1462 N N . LEU A 1 182 ? 0.646 5.693 14.108 1.00 96.81 182 LEU A N 1
ATOM 1463 C CA . LEU A 1 182 ? -0.638 5.023 13.863 1.00 96.81 182 LEU A CA 1
ATOM 1464 C C . LEU A 1 182 ? -1.658 5.301 14.978 1.00 96.81 182 LEU A C 1
ATOM 1466 O O . LEU A 1 182 ? -2.805 5.644 14.695 1.00 96.81 182 LEU A O 1
ATOM 1470 N N . GLU A 1 183 ? -1.235 5.208 16.239 1.00 94.88 183 GLU A N 1
ATOM 1471 C CA . GLU A 1 183 ? -2.095 5.418 17.411 1.00 94.88 183 GLU A CA 1
ATOM 1472 C C . GLU A 1 183 ? -2.571 6.872 17.545 1.00 94.88 183 GLU A C 1
ATOM 1474 O O 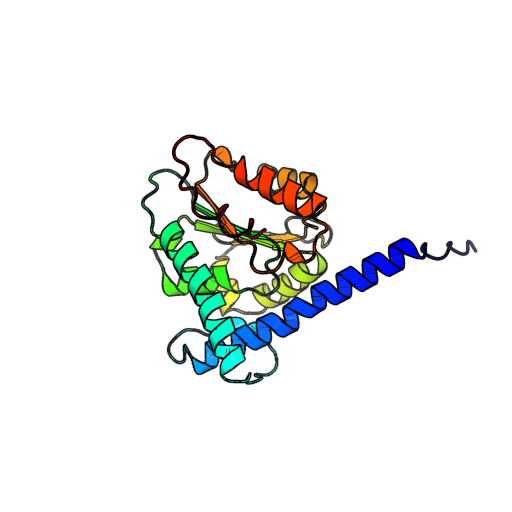. GLU A 1 183 ? -3.647 7.114 18.091 1.00 94.88 183 GLU A O 1
ATOM 1479 N N . SER A 1 184 ? -1.844 7.841 16.973 1.00 95.75 184 SER A N 1
ATOM 1480 C CA . SER A 1 184 ? -2.245 9.256 16.988 1.00 95.75 184 SER A CA 1
ATOM 1481 C C . SER A 1 184 ? -3.565 9.540 16.263 1.00 95.75 184 SER A C 1
ATOM 1483 O O . SER A 1 184 ? -4.185 10.579 16.497 1.00 95.75 184 SER A O 1
ATOM 1485 N N . PHE A 1 185 ? -4.008 8.642 15.376 1.00 95.12 185 PHE A N 1
ATOM 1486 C CA . PHE A 1 185 ? -5.228 8.847 14.598 1.00 95.12 185 PHE A CA 1
ATOM 1487 C C . PHE A 1 185 ? -6.118 7.617 14.424 1.00 95.12 185 PHE A C 1
ATOM 1489 O O . PHE A 1 185 ? -7.188 7.730 13.813 1.00 95.12 185 PHE A O 1
ATOM 1496 N N . LEU A 1 186 ? -5.691 6.451 14.908 1.00 94.25 186 LEU A N 1
ATOM 1497 C CA . LEU A 1 186 ? -6.398 5.196 14.711 1.00 94.25 186 LEU A CA 1
ATOM 1498 C C . LEU A 1 186 ? -6.270 4.292 15.938 1.00 94.25 186 LEU A C 1
ATOM 1500 O O . LEU A 1 186 ? -5.182 3.841 16.288 1.00 94.25 186 LEU A O 1
ATOM 1504 N N . ASN A 1 187 ? -7.408 3.933 16.534 1.00 92.38 187 ASN A N 1
ATOM 1505 C CA . ASN A 1 187 ? -7.447 2.886 17.548 1.00 92.38 187 ASN A CA 1
ATOM 1506 C C . ASN A 1 187 ? -7.417 1.504 16.872 1.00 92.38 187 ASN A C 1
ATOM 1508 O O . ASN A 1 187 ? -8.453 0.928 16.522 1.00 92.38 187 ASN A O 1
ATOM 1512 N N . LEU A 1 188 ? -6.214 0.963 16.669 1.00 90.56 188 LEU A N 1
ATOM 1513 C CA . LEU A 1 188 ? -6.022 -0.340 16.022 1.00 90.56 188 LEU A CA 1
ATOM 1514 C C . LEU A 1 188 ? -6.727 -1.487 16.769 1.00 90.56 188 LEU A C 1
ATOM 1516 O O . LEU A 1 188 ? -7.133 -2.460 16.133 1.00 90.56 188 LEU A O 1
ATOM 1520 N N . ALA A 1 189 ? -6.939 -1.368 18.085 1.00 88.19 189 ALA A N 1
ATOM 1521 C CA . ALA A 1 189 ? -7.630 -2.382 18.885 1.00 88.19 189 ALA A CA 1
ATOM 1522 C C . ALA A 1 189 ? -9.131 -2.497 18.555 1.00 88.19 189 ALA A C 1
ATOM 1524 O O . ALA A 1 189 ? -9.739 -3.543 18.800 1.00 88.19 189 ALA A O 1
ATOM 1525 N N . GLU A 1 190 ? -9.725 -1.471 17.945 1.00 89.44 190 GLU A N 1
ATOM 1526 C CA . GLU A 1 190 ? -11.123 -1.445 17.490 1.00 89.44 190 GLU A CA 1
ATOM 1527 C C . GLU A 1 190 ? -11.269 -1.785 15.997 1.00 89.44 190 GLU A C 1
ATOM 1529 O O . GLU A 1 190 ? -12.374 -2.001 15.497 1.00 89.44 190 GLU A O 1
ATOM 1534 N N . CYS A 1 191 ? -10.151 -1.923 15.281 1.00 92.56 191 CYS A N 1
ATOM 1535 C CA . CYS A 1 191 ? -10.126 -2.214 13.852 1.00 92.56 191 CYS A CA 1
ATOM 1536 C C . CYS A 1 191 ? -9.946 -3.710 13.566 1.00 92.56 191 CYS A C 1
ATOM 1538 O O . CYS A 1 191 ? -9.364 -4.459 14.350 1.00 92.56 191 CYS A O 1
ATOM 1540 N N . SER A 1 192 ? -10.429 -4.175 12.418 1.00 93.50 192 SER A N 1
ATOM 1541 C CA . SER A 1 192 ? -9.888 -5.399 11.814 1.00 93.50 192 SER A CA 1
ATOM 1542 C C . SER A 1 192 ? -8.658 -4.983 11.019 1.00 93.50 192 SER A C 1
ATOM 1544 O O . SER A 1 192 ? -8.780 -4.089 10.184 1.00 93.50 192 SER A O 1
ATOM 1546 N N . VAL A 1 193 ? -7.494 -5.580 11.274 1.00 94.94 193 VAL A N 1
ATOM 1547 C CA . VAL A 1 193 ? -6.225 -5.144 10.670 1.00 94.94 193 VAL A CA 1
ATOM 1548 C C . VAL A 1 193 ? -5.604 -6.280 9.861 1.00 94.94 193 VAL A C 1
ATOM 1550 O O . VAL A 1 193 ? -5.528 -7.413 10.332 1.00 94.94 193 VAL A O 1
ATOM 1553 N N . LEU A 1 194 ? -5.160 -5.970 8.645 1.00 96.06 194 LEU A N 1
ATOM 1554 C CA . LEU A 1 194 ?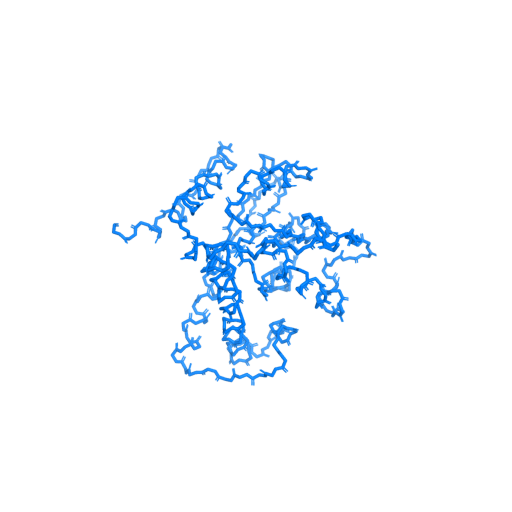 -4.338 -6.830 7.802 1.00 96.06 194 LEU A CA 1
ATOM 1555 C C . LEU A 1 194 ? -3.009 -6.124 7.544 1.00 96.06 194 LEU A C 1
ATOM 1557 O O . LEU A 1 194 ? -2.985 -5.060 6.931 1.00 96.06 194 LEU A O 1
ATOM 1561 N N . PHE A 1 195 ? -1.909 -6.741 7.961 1.00 97.12 195 PHE A N 1
ATOM 1562 C CA . PHE A 1 195 ? -0.573 -6.299 7.577 1.00 97.12 195 PHE A CA 1
ATOM 1563 C C . PHE A 1 195 ? -0.132 -7.015 6.299 1.00 97.12 195 PHE A C 1
ATOM 1565 O O . PHE A 1 195 ? -0.264 -8.235 6.181 1.00 97.12 195 PHE A O 1
ATOM 1572 N N . VAL A 1 196 ? 0.410 -6.254 5.354 1.00 96.31 196 VAL A N 1
ATOM 1573 C CA . VAL A 1 196 ? 1.020 -6.747 4.117 1.00 96.31 196 VAL A CA 1
ATOM 1574 C C . VAL A 1 196 ? 2.487 -6.336 4.129 1.00 96.31 196 VAL A C 1
ATOM 1576 O O . VAL A 1 196 ? 2.791 -5.169 4.333 1.00 96.31 196 VAL A O 1
ATOM 1579 N N . ALA A 1 197 ? 3.396 -7.288 3.925 1.00 94.19 197 ALA A N 1
ATOM 1580 C CA . ALA A 1 197 ? 4.838 -7.049 3.852 1.00 94.19 197 ALA A CA 1
ATOM 1581 C C . ALA A 1 197 ? 5.416 -7.803 2.645 1.00 94.19 197 ALA A C 1
ATOM 1583 O O . ALA A 1 197 ? 5.904 -8.931 2.751 1.00 94.19 197 ALA A O 1
ATOM 1584 N N . GLU A 1 198 ? 5.278 -7.224 1.453 1.00 92.19 198 GLU A N 1
ATOM 1585 C CA . GLU A 1 198 ? 5.575 -7.905 0.191 1.00 92.19 198 GLU A CA 1
ATOM 1586 C C . GLU A 1 198 ? 7.037 -7.705 -0.255 1.00 92.19 198 GLU A C 1
ATOM 1588 O O . GLU A 1 198 ? 7.337 -6.856 -1.092 1.00 92.19 198 GLU A O 1
ATOM 1593 N N . VAL A 1 199 ? 7.947 -8.552 0.244 1.00 86.12 199 VAL A N 1
ATOM 1594 C CA . VAL A 1 199 ? 9.406 -8.473 -0.023 1.00 86.12 199 VAL A CA 1
ATOM 1595 C C . VAL A 1 199 ? 9.972 -7.109 0.388 1.00 86.12 199 VAL A C 1
ATOM 1597 O O . VAL A 1 199 ? 10.679 -6.453 -0.369 1.00 86.12 199 VAL A O 1
ATOM 1600 N N . SER A 1 200 ? 9.604 -6.672 1.590 1.00 84.94 200 SER A N 1
ATOM 1601 C CA . SER A 1 200 ? 10.058 -5.424 2.207 1.00 84.94 200 SER A CA 1
ATOM 1602 C C . SER A 1 200 ? 10.901 -5.700 3.449 1.00 84.94 200 SER A C 1
ATOM 1604 O O . SER A 1 200 ? 12.077 -5.352 3.498 1.00 84.94 200 SER A O 1
ATOM 1606 N N . ILE A 1 201 ? 10.339 -6.432 4.413 1.00 84.69 201 ILE A N 1
ATOM 1607 C CA . ILE A 1 201 ? 11.002 -6.762 5.686 1.00 84.69 201 ILE A CA 1
ATOM 1608 C C . ILE A 1 201 ? 12.248 -7.642 5.515 1.00 84.69 201 ILE A C 1
ATOM 1610 O O . ILE A 1 201 ? 13.095 -7.690 6.395 1.00 84.69 201 ILE A O 1
ATOM 1614 N N . THR A 1 202 ? 12.406 -8.300 4.363 1.00 82.62 202 THR A N 1
ATOM 1615 C CA . THR A 1 202 ? 13.590 -9.110 4.029 1.00 82.62 202 THR A CA 1
ATOM 1616 C C . THR A 1 202 ? 14.868 -8.288 3.858 1.00 82.62 202 THR A C 1
ATOM 1618 O O . THR A 1 202 ? 15.949 -8.863 3.783 1.00 82.62 202 THR A O 1
ATOM 1621 N N . TYR A 1 203 ? 14.752 -6.962 3.739 1.00 81.94 203 TYR A N 1
ATOM 1622 C CA . TYR A 1 203 ? 15.893 -6.047 3.673 1.00 81.94 203 TYR A CA 1
ATOM 1623 C C . TYR A 1 203 ? 16.297 -5.488 5.046 1.00 81.94 203 TYR A C 1
ATOM 1625 O O . TYR A 1 203 ? 17.322 -4.817 5.146 1.00 81.94 203 TYR A O 1
ATOM 1633 N N . MET A 1 204 ? 15.506 -5.757 6.087 1.00 84.94 204 MET A N 1
ATOM 1634 C CA . MET A 1 204 ? 15.801 -5.367 7.465 1.00 84.94 204 MET A CA 1
ATOM 1635 C C . MET A 1 204 ? 16.713 -6.410 8.120 1.00 84.94 204 MET A C 1
ATOM 1637 O O . MET A 1 204 ? 16.743 -7.573 7.710 1.00 84.94 204 MET A O 1
ATOM 1641 N N . ASP A 1 205 ? 17.452 -6.011 9.155 1.00 90.31 205 ASP A N 1
ATOM 1642 C CA . ASP A 1 205 ? 18.094 -6.988 10.028 1.00 90.31 205 ASP A CA 1
ATOM 1643 C C . ASP A 1 205 ? 17.037 -7.826 10.764 1.00 90.31 205 ASP A C 1
ATOM 1645 O O . ASP A 1 205 ? 15.891 -7.408 10.959 1.00 90.31 205 ASP A O 1
ATOM 1649 N N . THR A 1 206 ? 17.427 -9.036 11.165 1.00 90.50 206 THR A N 1
ATOM 1650 C CA . THR A 1 206 ? 16.509 -10.011 11.765 1.00 90.50 206 THR A CA 1
ATOM 1651 C C . THR A 1 206 ? 15.858 -9.483 13.036 1.00 90.50 206 THR A C 1
ATOM 1653 O O . THR A 1 206 ? 14.685 -9.746 13.264 1.00 90.50 206 THR A O 1
ATOM 1656 N N . PHE A 1 207 ? 16.584 -8.701 13.840 1.00 93.88 207 PHE A N 1
ATOM 1657 C CA . PHE A 1 207 ? 16.058 -8.161 15.089 1.00 93.88 207 PHE A CA 1
ATOM 1658 C C . PHE A 1 207 ? 14.914 -7.176 14.827 1.00 93.88 207 PHE A C 1
ATOM 1660 O O . PHE A 1 207 ? 13.832 -7.327 15.397 1.00 93.88 207 PHE A O 1
ATOM 1667 N N . SER A 1 208 ? 15.110 -6.205 13.932 1.00 92.94 208 SER A N 1
ATOM 1668 C CA . SER A 1 208 ? 14.054 -5.255 13.572 1.00 92.94 208 SER A CA 1
ATOM 1669 C C . SER A 1 208 ? 12.876 -5.927 12.858 1.00 92.94 208 SER A C 1
ATOM 1671 O O . SER A 1 208 ? 11.726 -5.576 13.127 1.00 92.94 208 SER A O 1
ATOM 1673 N N . ALA A 1 209 ? 13.130 -6.905 11.982 1.00 92.94 209 ALA A N 1
ATOM 1674 C CA . ALA A 1 209 ? 12.067 -7.659 11.316 1.00 92.94 209 ALA A CA 1
ATOM 1675 C C . ALA A 1 209 ? 11.218 -8.461 12.321 1.00 92.94 209 ALA A C 1
ATOM 1677 O O . ALA A 1 209 ? 9.987 -8.382 12.288 1.00 92.94 209 ALA A O 1
ATOM 1678 N N . ASP A 1 210 ? 11.861 -9.174 13.248 1.00 93.88 210 ASP A N 1
ATOM 1679 C CA . ASP A 1 210 ? 11.182 -9.957 14.283 1.00 93.88 210 ASP A CA 1
ATOM 1680 C C . ASP A 1 210 ? 10.365 -9.058 15.213 1.00 93.88 210 ASP A C 1
ATOM 1682 O O . ASP A 1 210 ? 9.210 -9.369 15.507 1.00 93.88 210 ASP A O 1
ATOM 1686 N N . ALA A 1 211 ? 10.920 -7.916 15.630 1.00 95.31 211 ALA A N 1
ATOM 1687 C CA . ALA A 1 211 ? 10.211 -6.945 16.461 1.00 95.31 211 ALA A CA 1
ATOM 1688 C C . ALA A 1 211 ? 8.941 -6.419 15.768 1.00 95.31 211 ALA A C 1
ATOM 1690 O O . ALA A 1 211 ? 7.870 -6.377 16.379 1.00 95.31 211 ALA A O 1
ATOM 1691 N N . LEU A 1 212 ? 9.032 -6.077 14.478 1.00 95.00 212 LEU A N 1
ATOM 1692 C CA . LEU A 1 212 ? 7.895 -5.615 13.681 1.00 95.00 212 LEU A CA 1
ATOM 1693 C C . LEU A 1 212 ? 6.809 -6.695 13.559 1.00 95.00 212 LEU A C 1
ATOM 1695 O O . LEU A 1 212 ? 5.626 -6.402 13.742 1.00 95.00 212 LEU A O 1
ATOM 1699 N N . VAL A 1 213 ? 7.193 -7.949 13.296 1.00 93.88 213 VAL A N 1
ATOM 1700 C CA . VAL A 1 213 ? 6.256 -9.083 13.204 1.00 93.88 213 VAL A CA 1
ATOM 1701 C C . VAL A 1 213 ? 5.595 -9.369 14.554 1.00 93.88 213 VAL A C 1
ATOM 1703 O O . VAL A 1 213 ? 4.377 -9.561 14.614 1.00 93.88 213 VAL A O 1
ATOM 1706 N N . GLN A 1 214 ? 6.365 -9.367 15.644 1.00 94.88 214 GLN A N 1
ATOM 1707 C CA . GLN A 1 214 ? 5.846 -9.563 16.999 1.00 94.88 214 GLN A CA 1
ATOM 1708 C C . GLN A 1 214 ? 4.832 -8.478 17.361 1.00 94.88 214 GLN A C 1
ATOM 1710 O O . GLN A 1 214 ? 3.723 -8.803 17.796 1.00 94.88 214 GLN A O 1
ATOM 1715 N N . TRP A 1 215 ? 5.155 -7.210 17.106 1.00 94.44 215 TRP A N 1
ATOM 1716 C CA . TRP A 1 215 ? 4.224 -6.108 17.325 1.00 94.44 215 TRP A CA 1
ATOM 1717 C C . TRP A 1 215 ? 2.955 -6.262 16.485 1.00 94.44 215 TRP A C 1
ATOM 1719 O O . TRP A 1 215 ? 1.859 -6.249 17.045 1.00 94.44 215 TRP A O 1
ATOM 1729 N N . ALA A 1 216 ? 3.076 -6.492 15.176 1.00 93.06 216 ALA A N 1
ATOM 1730 C CA . ALA A 1 216 ? 1.925 -6.678 14.295 1.00 93.06 216 ALA A CA 1
ATOM 1731 C C . ALA A 1 216 ? 1.012 -7.820 14.778 1.00 93.06 216 ALA A C 1
ATOM 1733 O O . ALA A 1 216 ? -0.211 -7.701 14.732 1.00 93.06 216 ALA A O 1
ATOM 1734 N N . SER A 1 217 ? 1.593 -8.901 15.315 1.00 91.19 217 SER A N 1
ATOM 1735 C CA . SER A 1 217 ? 0.844 -10.040 15.865 1.00 91.19 217 SER A CA 1
ATOM 1736 C C . SER A 1 217 ? 0.098 -9.740 17.172 1.00 91.19 217 SER A C 1
ATOM 1738 O O . SER A 1 217 ? -0.838 -10.462 17.524 1.00 91.19 217 SER A O 1
ATOM 1740 N N . SER A 1 218 ? 0.502 -8.694 17.899 1.00 90.25 218 SER A N 1
ATOM 1741 C CA . SER A 1 218 ? -0.155 -8.244 19.132 1.00 90.25 218 SER A CA 1
ATOM 1742 C C . SER A 1 218 ? -1.416 -7.416 18.859 1.00 90.25 218 SER A C 1
ATOM 1744 O O . SER A 1 218 ? -2.318 -7.349 19.698 1.00 90.25 218 SER A O 1
ATOM 1746 N N . ILE A 1 219 ? -1.520 -6.832 17.661 1.00 86.88 219 ILE A N 1
ATOM 1747 C CA . ILE A 1 219 ? -2.656 -6.014 17.248 1.00 86.88 219 ILE A CA 1
ATOM 1748 C C . ILE A 1 219 ? -3.863 -6.907 16.949 1.00 86.88 219 ILE A C 1
ATOM 1750 O O . ILE A 1 219 ? -3.792 -7.852 16.166 1.00 86.88 219 ILE A O 1
ATOM 1754 N N . GLY A 1 220 ? -5.004 -6.590 17.564 1.00 64.56 220 GLY A N 1
ATOM 1755 C CA . GLY A 1 220 ? -6.261 -7.292 17.301 1.00 64.56 220 GLY A CA 1
ATOM 1756 C C . GLY A 1 220 ? -6.434 -8.626 18.035 1.00 64.56 220 GLY A C 1
ATOM 1757 O O . GLY A 1 220 ? -7.343 -9.375 17.689 1.00 64.56 220 GLY A O 1
ATOM 1758 N N . GLN A 1 221 ? -5.657 -8.918 19.090 1.00 54.25 221 GLN A N 1
ATOM 1759 C CA . GLN A 1 221 ? -5.859 -10.103 19.951 1.00 54.25 221 GLN A CA 1
ATOM 1760 C C . GLN A 1 221 ? -7.129 -10.056 20.842 1.00 54.25 221 GLN A C 1
ATOM 1762 O O . GLN A 1 221 ? -7.215 -10.716 21.876 1.00 54.25 221 GLN A O 1
ATOM 1767 N N . GLY A 1 222 ? -8.173 -9.346 20.410 1.00 39.28 222 GLY A N 1
ATOM 1768 C CA . GLY A 1 222 ? -9.530 -9.472 20.937 1.00 39.28 222 GLY A CA 1
ATOM 1769 C C . GLY A 1 222 ? -10.338 -10.505 20.143 1.00 39.28 222 GLY A C 1
ATOM 1770 O O . GLY A 1 222 ? -11.081 -10.119 19.253 1.00 39.28 222 GLY A O 1
ATOM 1771 N N . LYS A 1 223 ? -10.207 -11.791 20.513 1.00 36.50 223 LYS A N 1
ATOM 1772 C CA . LYS A 1 223 ? -10.970 -12.982 20.054 1.00 36.50 223 LYS A CA 1
ATOM 1773 C C . LYS A 1 223 ? -10.916 -13.315 18.542 1.00 36.50 223 LYS A C 1
ATOM 1775 O O . LYS A 1 223 ? -11.381 -12.572 17.694 1.00 36.50 223 LYS A O 1
ATOM 1780 N N . GLU A 1 224 ? -10.452 -14.541 18.272 1.00 36.50 224 GLU A N 1
ATOM 1781 C CA . GLU A 1 224 ? -10.373 -15.265 16.983 1.00 36.50 224 GLU A CA 1
ATOM 1782 C C . GLU A 1 224 ? -9.159 -14.981 16.084 1.00 36.50 224 GLU A C 1
ATOM 1784 O O . GLU A 1 224 ? -9.156 -14.145 15.184 1.00 36.50 224 GLU A O 1
ATOM 1789 N N . ILE A 1 225 ? -8.122 -15.796 16.293 1.00 38.06 225 ILE A N 1
ATOM 1790 C CA . ILE A 1 225 ? -6.924 -15.858 15.460 1.00 38.06 225 ILE A CA 1
ATOM 1791 C C . ILE A 1 225 ? -7.171 -16.830 14.294 1.00 38.06 225 ILE A C 1
ATOM 1793 O O . ILE A 1 225 ? -7.158 -18.046 14.490 1.00 38.06 225 ILE A O 1
ATOM 1797 N N . SER A 1 226 ? -7.278 -16.325 13.062 1.00 32.88 226 SER A N 1
ATOM 1798 C CA . SER A 1 226 ? -6.896 -17.121 11.888 1.00 32.88 226 SER A CA 1
ATOM 1799 C C . SER A 1 226 ? -5.373 -17.071 11.760 1.00 32.88 226 SER A C 1
ATOM 1801 O O . SER A 1 226 ? -4.810 -16.121 11.218 1.00 32.88 226 SER A O 1
ATOM 1803 N N . LYS A 1 227 ? -4.688 -18.089 12.294 1.00 36.25 227 LYS A N 1
ATOM 1804 C CA . LYS A 1 227 ? -3.231 -18.282 12.175 1.00 36.25 227 LYS A CA 1
ATOM 1805 C C . LYS A 1 227 ? -2.856 -18.699 10.743 1.00 36.25 227 LYS A C 1
ATOM 1807 O O . LYS A 1 227 ? -2.418 -19.827 10.536 1.00 36.25 227 LYS A O 1
ATOM 1812 N N . SER A 1 228 ? -3.041 -17.833 9.748 1.00 34.97 228 SER A N 1
ATOM 1813 C CA . SER A 1 228 ? -2.758 -18.179 8.343 1.00 34.97 228 SER A CA 1
ATOM 1814 C C . SER A 1 228 ? -1.539 -17.482 7.725 1.00 34.97 228 SER A C 1
ATOM 1816 O O . SER A 1 228 ? -1.079 -17.939 6.686 1.00 34.97 228 SER A O 1
ATOM 1818 N N . LEU A 1 229 ? -0.933 -16.477 8.369 1.00 38.50 229 LEU A N 1
ATOM 1819 C CA . LEU A 1 229 ? 0.251 -15.781 7.822 1.00 38.50 229 LEU A CA 1
ATOM 1820 C C . LEU A 1 229 ? 1.587 -16.140 8.499 1.00 38.50 229 LEU A C 1
ATOM 1822 O O . LEU A 1 229 ? 2.623 -16.140 7.842 1.00 38.50 229 LEU A O 1
ATOM 1826 N N . LEU A 1 230 ? 1.578 -16.564 9.767 1.00 38.75 230 LEU A N 1
ATOM 1827 C CA . LEU A 1 230 ? 2.808 -16.877 10.518 1.00 38.75 230 LEU A CA 1
ATOM 1828 C C . LEU A 1 230 ? 3.441 -18.245 10.193 1.00 38.75 230 LEU A C 1
ATOM 1830 O O . LEU A 1 230 ? 4.517 -18.550 10.693 1.00 38.75 230 LEU A O 1
ATOM 1834 N N . LYS A 1 231 ? 2.817 -19.078 9.350 1.00 29.23 231 LYS A N 1
ATOM 1835 C CA . LYS A 1 231 ? 3.389 -20.382 8.953 1.00 29.23 231 LYS A CA 1
ATOM 1836 C C . LYS A 1 231 ? 4.304 -20.337 7.725 1.00 29.23 231 LYS A C 1
ATOM 1838 O O . LYS A 1 231 ? 4.936 -21.344 7.441 1.00 29.23 231 LYS A O 1
ATOM 1843 N N . TRP A 1 232 ? 4.388 -19.214 7.011 1.00 35.09 232 TRP A N 1
ATOM 1844 C CA . TRP A 1 232 ? 5.184 -19.131 5.777 1.00 35.09 232 TRP A CA 1
ATOM 1845 C C . TRP A 1 232 ? 6.594 -18.560 5.961 1.00 35.09 232 TRP A C 1
ATOM 1847 O O . TRP A 1 232 ? 7.443 -18.810 5.113 1.00 35.09 232 TRP A O 1
ATOM 1857 N N . PHE A 1 233 ? 6.865 -17.845 7.057 1.00 33.66 233 PHE A N 1
ATOM 1858 C CA . PHE A 1 233 ? 8.188 -17.254 7.309 1.00 33.66 233 PHE A CA 1
ATOM 1859 C C . PHE A 1 233 ? 9.149 -18.159 8.100 1.00 33.66 233 PHE A C 1
ATOM 1861 O O . PHE A 1 233 ? 10.349 -17.928 8.048 1.00 33.66 233 PHE A O 1
ATOM 1868 N N . ASN A 1 234 ? 8.663 -19.235 8.731 1.00 25.67 234 ASN A N 1
ATOM 1869 C CA . ASN A 1 234 ? 9.509 -20.259 9.361 1.00 25.67 234 ASN A CA 1
ATOM 1870 C C . ASN A 1 234 ? 9.715 -21.458 8.424 1.00 25.67 234 ASN A C 1
ATOM 1872 O O . ASN A 1 234 ? 9.236 -22.561 8.694 1.00 25.67 234 ASN A O 1
ATOM 1876 N N . LEU A 1 235 ? 10.409 -21.238 7.305 1.00 29.28 235 LEU A N 1
ATOM 1877 C CA . LEU A 1 235 ? 11.074 -22.324 6.586 1.00 29.28 235 LEU A CA 1
ATOM 1878 C C . LEU A 1 235 ? 12.562 -22.312 6.955 1.00 29.28 235 LEU A C 1
ATOM 1880 O O . LEU A 1 235 ? 13.349 -21.587 6.345 1.00 29.28 235 LEU A O 1
ATOM 1884 N N . ASN A 1 236 ? 12.854 -23.186 7.929 1.00 29.56 236 ASN A N 1
ATOM 1885 C CA . ASN A 1 236 ? 14.120 -23.631 8.537 1.00 29.56 236 ASN A CA 1
ATOM 1886 C C . ASN A 1 236 ? 14.395 -23.072 9.932 1.00 29.56 236 ASN A C 1
ATOM 1888 O O . ASN A 1 236 ? 14.928 -21.950 10.039 1.00 29.56 236 ASN A O 1
#

Sequence (236 aa):
MAKGNPPSTKVARTQALDDLIMGTNSSSIVSKRSVERLYYPDELHFFRYFVNKFQRRAPLINRGYWLRLRVIDVIVRQFVTSPKPGRKKVVINLGAGSDVLPWQSYHRYGDSCENTLFIDVDYPDLMLKKRAIVLGTPQLHELLGDSPAISEKVTDQILLRSDKYCQIGCDLRELESLRNCLESFLNLAECSVLFVAEVSITYMDTFSADALVQWASSIGQGKEISKSLLKWFNLN